Protein AF-0000000074131349 (afdb_homodimer)

Foldseek 3Di:
DPPPPLDAFDFLVRDDFFDKDKDKDFAAPVNQVVVCVVVVPPPCLAPPQVVVCPDPNNGRFRDPVVVVVVVVVCCCPVPSHPQKDWDDKDKDFAATHHHRWMKMKMKGFHDRDVVVQKTKIWIWIATPVRDTGMIMIIIMRGHDDD/DPPPPLDAFDFLVRDDFFDKDKDKDFAAPVNQVVVCVVVVPPPCLAPPQVVVCVDPNNGRFRDPVVVVVVVVVCCCPVPSHPQKDWDDKDKDFAATHHHRWMKMKMKGFHDRDVVVQKTKIWIWIATPVRDTGMIMIIIMRGHDDD

Structure (mmCIF, N/CA/C/O backbone):
data_AF-0000000074131349-model_v1
#
loop_
_entity.id
_entity.type
_entity.pdbx_description
1 polymer 'Dehydrogenase with MaoC-like domain'
#
loop_
_atom_site.group_PDB
_atom_site.id
_atom_site.type_symbol
_atom_site.label_atom_id
_atom_site.label_alt_id
_atom_site.label_comp_id
_atom_site.label_asym_id
_atom_site.label_entity_id
_atom_site.label_seq_id
_atom_site.pdbx_PDB_ins_code
_atom_site.Cartn_x
_atom_site.Cartn_y
_atom_site.Cartn_z
_atom_site.occupancy
_atom_site.B_iso_or_equiv
_atom_site.auth_seq_id
_atom_site.auth_comp_id
_atom_site.auth_asym_id
_atom_site.auth_atom_id
_atom_site.pdbx_PDB_model_num
ATOM 1 N N . MET A 1 1 ? 10.445 -21.828 -33.438 1 28.77 1 MET A N 1
ATOM 2 C CA . MET A 1 1 ? 9.336 -21.172 -32.75 1 28.77 1 MET A CA 1
ATOM 3 C C . MET A 1 1 ? 9.727 -20.781 -31.344 1 28.77 1 MET A C 1
ATOM 5 O O . MET A 1 1 ? 9.828 -21.625 -30.453 1 28.77 1 MET A O 1
ATOM 9 N N . SER A 1 2 ? 10.656 -20 -31 1 31.75 2 SER A N 1
ATOM 10 C CA . SER A 1 2 ? 11.383 -19.609 -29.797 1 31.75 2 SER A CA 1
ATOM 11 C C . SER A 1 2 ? 10.43 -19.219 -28.672 1 31.75 2 SER A C 1
ATOM 13 O O . SER A 1 2 ? 9.602 -18.312 -28.859 1 31.75 2 SER A O 1
ATOM 15 N N . GLU A 1 3 ? 9.766 -20.156 -27.953 1 33.66 3 GLU A N 1
ATOM 16 C CA . GLU A 1 3 ? 8.703 -20 -26.969 1 33.66 3 GLU A CA 1
ATOM 17 C C . GLU A 1 3 ? 8.906 -18.734 -26.141 1 33.66 3 GLU A C 1
ATOM 19 O O . GLU A 1 3 ? 9.953 -18.562 -25.5 1 33.66 3 GLU A O 1
ATOM 24 N N . ASP A 1 4 ? 8.828 -17.594 -26.578 1 39.94 4 ASP A N 1
ATOM 25 C CA . ASP A 1 4 ? 8.719 -16.328 -25.859 1 39.94 4 ASP A CA 1
ATOM 26 C C . ASP A 1 4 ? 8.25 -16.562 -24.422 1 39.94 4 ASP A C 1
ATOM 28 O O . ASP A 1 4 ? 7.055 -16.703 -24.156 1 39.94 4 ASP A O 1
ATOM 32 N N . VAL A 1 5 ? 8.852 -17.547 -23.641 1 42.44 5 VAL A N 1
ATOM 33 C CA . VAL A 1 5 ? 8.633 -18.172 -22.344 1 42.44 5 VAL A CA 1
ATOM 34 C C . VAL A 1 5 ? 8.375 -17.094 -21.281 1 42.44 5 VAL A C 1
ATOM 36 O O . VAL A 1 5 ? 9.266 -16.297 -20.969 1 42.44 5 VAL A O 1
ATOM 39 N N . HIS A 1 6 ? 7.262 -16.281 -21.266 1 53.19 6 HIS A N 1
ATOM 40 C CA . HIS A 1 6 ? 6.789 -15.484 -20.141 1 53.19 6 HIS A CA 1
ATOM 41 C C . HIS A 1 6 ? 7.328 -16.031 -18.812 1 53.19 6 HIS A C 1
ATOM 43 O O . HIS A 1 6 ? 7.117 -17.203 -18.484 1 53.19 6 HIS A O 1
ATOM 49 N N . ARG A 1 7 ? 8.508 -15.453 -18.312 1 68.06 7 ARG A N 1
ATOM 50 C CA . ARG A 1 7 ? 9.227 -15.945 -17.141 1 68.06 7 ARG A CA 1
ATOM 51 C C . ARG A 1 7 ? 8.258 -16.219 -15.992 1 68.06 7 ARG A C 1
ATOM 53 O O . ARG A 1 7 ? 7.492 -15.344 -15.594 1 68.06 7 ARG A O 1
ATOM 60 N N . ARG A 1 8 ? 7.961 -17.391 -15.844 1 85.31 8 ARG A N 1
ATOM 61 C CA . ARG A 1 8 ? 7.164 -17.812 -14.695 1 85.31 8 ARG A CA 1
ATOM 62 C C . ARG A 1 8 ? 7.855 -17.469 -13.383 1 85.31 8 ARG A C 1
ATOM 64 O O . ARG A 1 8 ? 9.086 -17.469 -13.305 1 85.31 8 ARG A O 1
ATOM 71 N N . GLY A 1 9 ? 7.117 -16.938 -12.422 1 95.31 9 GLY A N 1
ATOM 72 C CA . GLY A 1 9 ? 7.68 -16.719 -11.102 1 95.31 9 GLY A CA 1
ATOM 73 C C . GLY A 1 9 ? 8.227 -18 -10.469 1 95.31 9 GLY A C 1
ATOM 74 O O . GLY A 1 9 ? 7.949 -19.094 -10.953 1 95.31 9 GLY A O 1
ATOM 75 N N . LYS A 1 10 ? 9.047 -17.828 -9.578 1 97.44 10 LYS A N 1
ATOM 76 C CA . LYS A 1 10 ? 9.609 -18.969 -8.859 1 97.44 10 LYS A CA 1
ATOM 77 C C . LYS A 1 10 ? 8.586 -19.578 -7.918 1 97.44 10 LYS A C 1
ATOM 79 O O . LYS A 1 10 ? 7.879 -18.875 -7.199 1 97.44 10 LYS A O 1
ATOM 84 N N . THR A 1 11 ? 8.5 -20.906 -7.922 1 97.5 11 THR A N 1
ATOM 85 C CA . THR A 1 11 ? 7.645 -21.625 -6.984 1 97.5 11 THR A CA 1
ATOM 86 C C . THR A 1 11 ? 8.289 -21.688 -5.602 1 97.5 11 THR A C 1
ATOM 88 O O . THR A 1 11 ? 9.453 -21.328 -5.434 1 97.5 11 THR A O 1
ATOM 91 N N . ILE A 1 12 ? 7.531 -22.188 -4.711 1 97.62 12 ILE A N 1
ATOM 92 C CA . ILE A 1 12 ? 8.008 -22.219 -3.332 1 97.62 12 ILE A CA 1
ATOM 93 C C . ILE A 1 12 ? 9.219 -23.156 -3.234 1 97.62 12 ILE A C 1
ATOM 95 O O . ILE A 1 12 ? 10.125 -22.922 -2.436 1 97.62 12 ILE A O 1
ATOM 99 N N . ASP A 1 13 ? 9.289 -24.172 -4.059 1 96.94 13 ASP A N 1
ATOM 100 C CA . ASP A 1 13 ? 10.375 -25.141 -4.023 1 96.94 13 ASP A CA 1
ATOM 101 C C . ASP A 1 13 ? 11.648 -24.562 -4.637 1 96.94 13 ASP A C 1
ATOM 103 O O . ASP A 1 13 ? 12.742 -25.094 -4.434 1 96.94 13 ASP A O 1
ATOM 107 N N . GLU A 1 14 ? 11.469 -23.484 -5.395 1 97.56 14 GLU A N 1
ATOM 108 C CA . GLU A 1 14 ? 12.594 -22.875 -6.098 1 97.56 14 GLU A CA 1
ATOM 109 C C . GLU A 1 14 ? 13.18 -21.703 -5.305 1 97.56 14 GLU A C 1
ATOM 111 O O . GLU A 1 14 ? 14.211 -21.156 -5.684 1 97.56 14 GLU A O 1
ATOM 116 N N . ILE A 1 15 ? 12.547 -21.297 -4.254 1 98.31 15 ILE A N 1
ATOM 117 C CA . ILE A 1 15 ? 12.938 -20.125 -3.473 1 98.31 15 ILE A CA 1
ATOM 118 C C . ILE A 1 15 ? 13.633 -20.578 -2.189 1 98.31 15 ILE A C 1
ATOM 120 O O . ILE A 1 15 ? 13.203 -21.547 -1.543 1 98.31 15 ILE A O 1
ATOM 124 N N . LYS A 1 16 ? 14.672 -19.938 -1.786 1 98.5 16 LYS A N 1
ATOM 125 C CA . LYS A 1 16 ? 15.383 -20.25 -0.547 1 98.5 16 LYS A CA 1
ATOM 126 C C . LYS A 1 16 ? 15.578 -19 0.298 1 98.5 16 LYS A C 1
ATOM 128 O O . LYS A 1 16 ? 15.648 -17.891 -0.236 1 98.5 16 LYS A O 1
ATOM 133 N N . GLU A 1 17 ? 15.625 -19.219 1.61 1 98.75 17 GLU A N 1
ATOM 134 C CA . GLU A 1 17 ? 15.984 -18.125 2.5 1 98.75 17 GLU A CA 1
ATOM 135 C C . GLU A 1 17 ? 17.328 -17.516 2.111 1 98.75 17 GLU A C 1
ATOM 137 O O . GLU A 1 17 ? 18.266 -18.234 1.785 1 98.75 17 GLU A O 1
ATOM 142 N N . GLY A 1 18 ? 17.359 -16.25 2.023 1 98.75 18 GLY A N 1
ATOM 143 C CA . GLY A 1 18 ? 18.562 -15.562 1.589 1 98.75 18 GLY A CA 1
ATOM 144 C C . GLY A 1 18 ? 18.484 -15.039 0.168 1 98.75 18 GLY A C 1
ATOM 145 O O . GLY A 1 18 ? 19.25 -14.164 -0.226 1 98.75 18 GLY A O 1
ATOM 146 N N . ASP A 1 19 ? 17.609 -15.664 -0.71 1 98.75 19 ASP A N 1
ATOM 147 C CA . ASP A 1 19 ? 17.375 -15.062 -2.02 1 98.75 19 ASP A CA 1
ATOM 148 C C . ASP A 1 19 ? 17.062 -13.578 -1.893 1 98.75 19 ASP A C 1
ATOM 150 O O . ASP A 1 19 ? 16.375 -13.156 -0.962 1 98.75 19 ASP A O 1
ATOM 154 N N . SER A 1 20 ? 17.641 -12.781 -2.863 1 98.69 20 SER A N 1
ATOM 155 C CA . SER A 1 20 ? 17.531 -11.336 -2.686 1 98.69 20 SER A CA 1
ATOM 156 C C . SER A 1 20 ? 17.344 -10.633 -4.023 1 98.69 20 SER A C 1
ATOM 158 O O . SER A 1 20 ? 17.562 -11.227 -5.082 1 98.69 20 SER A O 1
ATOM 160 N N . LEU A 1 21 ? 16.859 -9.469 -3.967 1 98.5 21 LEU A N 1
ATOM 161 C CA . LEU A 1 21 ? 16.609 -8.555 -5.078 1 98.5 21 LEU A CA 1
ATOM 162 C C . LEU A 1 21 ? 16.859 -7.109 -4.656 1 98.5 21 LEU A C 1
ATOM 164 O O . LEU A 1 21 ? 16.484 -6.711 -3.549 1 98.5 21 LEU A O 1
ATOM 168 N N . THR A 1 22 ? 17.578 -6.336 -5.504 1 98.62 22 THR A N 1
ATOM 169 C CA . THR A 1 22 ? 17.719 -4.902 -5.281 1 98.62 22 THR A CA 1
ATOM 170 C C . THR A 1 22 ? 17.109 -4.109 -6.438 1 98.62 22 THR A C 1
ATOM 172 O O . THR A 1 22 ? 17.359 -4.418 -7.602 1 98.62 22 THR A O 1
ATOM 175 N N . VAL A 1 23 ? 16.312 -3.174 -6.117 1 97.62 23 VAL A N 1
ATOM 176 C CA . VAL A 1 23 ? 15.641 -2.324 -7.098 1 97.62 23 VAL A CA 1
ATOM 177 C C . VAL A 1 23 ? 15.867 -0.854 -6.75 1 97.62 23 VAL A C 1
ATOM 179 O O . VAL A 1 23 ? 15.648 -0.438 -5.609 1 97.62 23 VAL A O 1
ATOM 182 N N . THR A 1 24 ? 16.344 -0.078 -7.707 1 97.19 24 THR A N 1
ATOM 183 C CA . THR A 1 24 ? 16.5 1.361 -7.527 1 97.19 24 THR A CA 1
ATOM 184 C C . THR A 1 24 ? 15.508 2.123 -8.414 1 97.19 24 THR A C 1
ATOM 186 O O . THR A 1 24 ? 15.422 1.867 -9.617 1 97.19 24 THR A O 1
ATOM 189 N N . GLU A 1 25 ? 14.742 2.957 -7.828 1 93.75 25 GLU A N 1
ATOM 190 C CA . GLU A 1 25 ? 13.727 3.723 -8.539 1 93.75 25 GLU A CA 1
ATOM 191 C C . GLU A 1 25 ? 13.836 5.211 -8.234 1 93.75 25 GLU A C 1
ATOM 193 O O . GLU A 1 25 ? 14.195 5.594 -7.117 1 93.75 25 GLU A O 1
ATOM 198 N N . SER A 1 26 ? 13.625 5.98 -9.227 1 90.88 26 SER A N 1
ATOM 199 C CA . SER A 1 26 ? 13.367 7.402 -9.031 1 90.88 26 SER A CA 1
ATOM 200 C C . SER A 1 26 ? 11.891 7.723 -9.195 1 90.88 26 SER A C 1
ATOM 202 O O . SER A 1 26 ? 11.273 7.359 -10.203 1 90.88 26 SER A O 1
ATOM 204 N N . ILE A 1 27 ? 11.281 8.328 -8.266 1 85 27 ILE A N 1
ATOM 205 C CA . ILE A 1 27 ? 9.852 8.625 -8.305 1 85 27 ILE A CA 1
ATOM 206 C C . ILE A 1 27 ? 9.625 10 -8.93 1 85 27 ILE A C 1
ATOM 208 O O . ILE A 1 27 ? 9.68 11.023 -8.242 1 85 27 ILE A O 1
ATOM 212 N N . SER A 1 28 ? 9.312 9.984 -10.18 1 85.69 28 SER A N 1
ATOM 213 C CA . SER A 1 28 ? 9.18 11.227 -10.93 1 85.69 28 SER A CA 1
ATOM 214 C C . SER A 1 28 ? 7.832 11.891 -10.648 1 85.69 28 SER A C 1
ATOM 216 O O . SER A 1 28 ? 6.863 11.219 -10.297 1 85.69 28 SER A O 1
ATOM 218 N N . ASP A 1 29 ? 7.754 13.211 -10.93 1 86.25 29 ASP A N 1
ATOM 219 C CA . ASP A 1 29 ? 6.52 13.977 -10.797 1 86.25 29 ASP A CA 1
ATOM 220 C C . ASP A 1 29 ? 5.414 13.391 -11.68 1 86.25 29 ASP A C 1
ATOM 222 O O . ASP A 1 29 ? 4.254 13.352 -11.273 1 86.25 29 ASP A O 1
ATOM 226 N N . ARG A 1 30 ? 5.879 12.938 -12.781 1 83.31 30 ARG A N 1
ATOM 227 C CA . ARG A 1 30 ? 4.902 12.383 -13.711 1 83.31 30 ARG A CA 1
ATOM 228 C C . ARG A 1 30 ? 4.223 11.156 -13.117 1 83.31 30 ARG A C 1
ATOM 230 O O . ARG A 1 30 ? 2.992 11.047 -13.141 1 83.31 30 ARG A O 1
ATOM 237 N N . ASP A 1 31 ? 4.977 10.266 -12.586 1 82.69 31 ASP A N 1
ATOM 238 C CA . ASP A 1 31 ? 4.426 9.047 -12 1 82.69 31 ASP A CA 1
ATOM 239 C C . ASP A 1 31 ? 3.57 9.367 -10.781 1 82.69 31 ASP A C 1
ATOM 241 O O . ASP A 1 31 ? 2.51 8.773 -10.586 1 82.69 31 ASP A O 1
ATOM 245 N N . LEU A 1 32 ? 4.035 10.344 -10.109 1 88.38 32 LEU A N 1
ATOM 246 C CA . LEU A 1 32 ? 3.326 10.75 -8.898 1 88.38 32 LEU A CA 1
ATOM 247 C C . LEU A 1 32 ? 1.938 11.281 -9.242 1 88.38 32 LEU A C 1
ATOM 249 O O . LEU A 1 32 ? 0.946 10.875 -8.633 1 88.38 32 LEU A O 1
ATOM 253 N N . LEU A 1 33 ? 1.884 12.195 -10.203 1 89.12 33 LEU A N 1
ATOM 254 C CA . LEU A 1 33 ? 0.619 12.82 -10.578 1 89.12 33 LEU A CA 1
ATOM 255 C C . LEU A 1 33 ? -0.349 11.781 -11.141 1 89.12 33 LEU A C 1
ATOM 257 O O . LEU A 1 33 ? -1.555 11.852 -10.891 1 89.12 33 LEU A O 1
ATOM 261 N N . LEU A 1 34 ? 0.182 10.805 -11.852 1 86.81 34 LEU A N 1
ATOM 262 C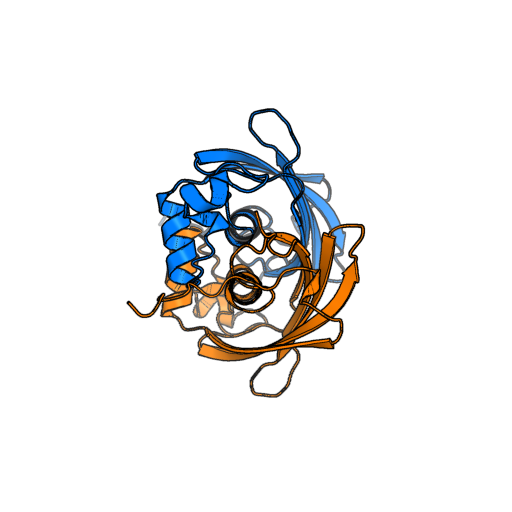 CA . LEU A 1 34 ? -0.651 9.734 -12.383 1 86.81 34 LEU A CA 1
ATOM 263 C C . LEU A 1 34 ? -1.25 8.906 -11.25 1 86.81 34 LEU A C 1
ATOM 265 O O . LEU A 1 34 ? -2.445 8.602 -11.258 1 86.81 34 LEU A O 1
ATOM 269 N N . TYR A 1 35 ? -0.434 8.594 -10.234 1 87.06 35 TYR A N 1
ATOM 270 C CA . TYR A 1 35 ? -0.92 7.816 -9.094 1 87.06 35 TYR A CA 1
ATOM 271 C C . TYR A 1 35 ? -1.983 8.594 -8.32 1 87.06 35 TYR A C 1
ATOM 273 O O . TYR A 1 35 ? -3.012 8.031 -7.938 1 87.06 35 TYR A O 1
ATOM 281 N N . LEU A 1 36 ? -1.739 9.852 -8.188 1 90.06 36 LEU A N 1
ATOM 282 C CA . LEU A 1 36 ? -2.68 10.695 -7.453 1 90.06 36 LEU A CA 1
ATOM 283 C C . LEU A 1 36 ? -3.98 10.859 -8.234 1 90.06 36 LEU A C 1
ATOM 285 O O . LEU A 1 36 ? -5.059 10.914 -7.641 1 90.06 36 LEU A O 1
ATOM 289 N N . GLY A 1 37 ? -3.844 10.938 -9.508 1 86.56 37 GLY A N 1
ATOM 290 C CA . GLY A 1 37 ? -5.023 11.008 -10.352 1 86.56 37 GLY A CA 1
ATOM 291 C C . GLY A 1 37 ? -5.898 9.773 -10.258 1 86.56 37 GLY A C 1
ATOM 292 O O . GLY A 1 37 ? -7.117 9.875 -10.117 1 86.56 37 GLY A O 1
ATOM 293 N N . ILE A 1 38 ? -5.297 8.625 -10.227 1 84.5 38 ILE A N 1
ATOM 294 C CA . ILE A 1 38 ? -6.023 7.363 -10.219 1 84.5 38 ILE A CA 1
ATOM 295 C C . ILE A 1 38 ? -6.672 7.148 -8.859 1 84.5 38 ILE A C 1
ATOM 297 O O . ILE A 1 38 ? -7.77 6.594 -8.766 1 84.5 38 ILE A O 1
ATOM 301 N N . THR A 1 39 ? -6.008 7.562 -7.773 1 84.69 39 THR A N 1
ATOM 302 C CA . THR A 1 39 ? -6.527 7.355 -6.43 1 84.69 39 THR A CA 1
ATOM 303 C C . THR A 1 39 ? -7.414 8.523 -6.004 1 84.69 39 THR A C 1
ATOM 305 O O . THR A 1 39 ? -8.008 8.492 -4.926 1 84.69 39 THR A O 1
ATOM 308 N N . ASN A 1 40 ? -7.457 9.602 -6.875 1 86.38 40 ASN A N 1
ATOM 309 C CA . ASN A 1 40 ? -8.195 10.82 -6.551 1 86.38 40 ASN A CA 1
ATOM 310 C C . ASN A 1 40 ? -7.738 11.414 -5.223 1 86.38 40 ASN A C 1
ATOM 312 O O . ASN A 1 40 ? -8.562 11.758 -4.375 1 86.38 40 ASN A O 1
ATOM 316 N N . ASP A 1 41 ? -6.504 11.312 -4.977 1 92.38 41 ASP A N 1
ATOM 317 C CA . ASP A 1 41 ? -5.879 11.836 -3.764 1 92.38 41 ASP A CA 1
ATOM 318 C C . ASP A 1 41 ? -5.234 13.195 -4.02 1 92.38 41 ASP A C 1
ATOM 320 O O . ASP A 1 41 ? -4.195 13.281 -4.68 1 92.38 41 ASP A O 1
ATOM 324 N N . ASN A 1 42 ? -5.812 14.273 -3.465 1 92.38 42 ASN A N 1
ATOM 325 C CA . ASN A 1 42 ? -5.289 15.625 -3.658 1 92.38 42 ASN A CA 1
ATOM 326 C C . ASN A 1 42 ? -4.723 16.188 -2.363 1 92.38 42 ASN A C 1
ATOM 328 O O . ASN A 1 42 ? -4.824 17.391 -2.115 1 92.38 42 ASN A O 1
ATOM 332 N N . ASN A 1 43 ? -4.211 15.336 -1.558 1 96.44 43 ASN A N 1
ATOM 333 C CA . ASN A 1 43 ? -3.555 15.781 -0.333 1 96.44 43 ASN A CA 1
ATOM 334 C C 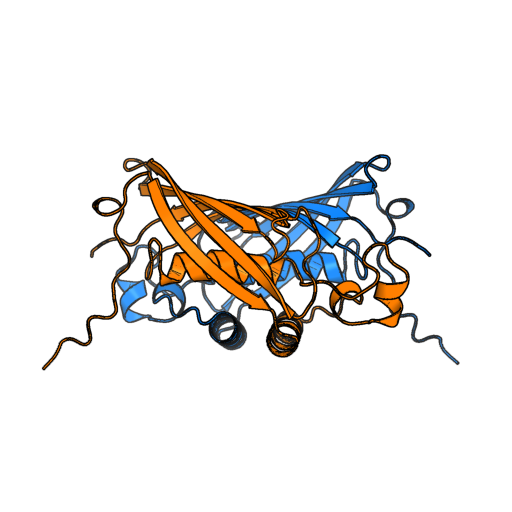. ASN A 1 43 ? -2.475 16.828 -0.623 1 96.44 43 ASN A C 1
ATOM 336 O O . ASN A 1 43 ? -1.539 16.562 -1.381 1 96.44 43 ASN A O 1
ATOM 340 N N . PRO A 1 44 ? -2.613 18.016 -0.051 1 96.06 44 PRO A N 1
ATOM 341 C CA . PRO A 1 44 ? -1.651 19.078 -0.355 1 96.06 44 PRO A CA 1
ATOM 342 C C . PRO A 1 44 ? -0.22 18.703 0.023 1 96.06 44 PRO A C 1
ATOM 344 O O . PRO A 1 44 ? 0.733 19.25 -0.542 1 96.06 44 PRO A O 1
ATOM 347 N N . LEU A 1 45 ? -0.021 17.781 0.887 1 95.75 45 LEU A N 1
ATOM 348 C CA . LEU A 1 45 ? 1.302 17.312 1.28 1 95.75 45 LEU A CA 1
ATOM 349 C C . LEU A 1 45 ? 2.053 16.734 0.084 1 95.75 45 LEU A C 1
ATOM 351 O O . LEU A 1 45 ? 3.283 16.688 0.082 1 95.75 45 LEU A O 1
ATOM 355 N N . TYR A 1 46 ? 1.286 16.281 -0.917 1 96.75 46 TYR A N 1
ATOM 356 C CA . TYR A 1 46 ? 1.91 15.547 -2.012 1 96.75 46 TYR A CA 1
ATOM 357 C C . TYR A 1 46 ? 2.121 16.453 -3.223 1 96.75 46 TYR A C 1
ATOM 359 O O . TYR A 1 46 ? 2.908 16.125 -4.113 1 96.75 46 TYR A O 1
ATOM 367 N N . ILE A 1 47 ? 1.437 17.641 -3.275 1 94 47 ILE A N 1
ATOM 368 C CA . ILE A 1 47 ? 1.443 18.312 -4.574 1 94 47 ILE A CA 1
ATOM 369 C C . ILE A 1 47 ? 1.595 19.812 -4.379 1 94 47 ILE A C 1
ATOM 371 O O . ILE A 1 47 ? 1.966 20.531 -5.312 1 94 47 ILE A O 1
ATOM 375 N N . GLN A 1 48 ? 1.193 20.391 -3.24 1 94 48 GLN A N 1
ATOM 376 C CA . GLN A 1 48 ? 1.186 21.828 -3.059 1 94 48 GLN A CA 1
ATOM 377 C C . GLN A 1 48 ? 2.455 22.312 -2.357 1 94 48 GLN A C 1
ATOM 379 O O . GLN A 1 48 ? 2.598 22.141 -1.144 1 94 48 GLN A O 1
ATOM 384 N N . HIS A 1 49 ? 3.26 23.031 -3.086 1 94.81 49 HIS A N 1
ATOM 385 C CA . HIS A 1 49 ? 4.539 23.5 -2.564 1 94.81 49 HIS A CA 1
ATOM 386 C C . HIS A 1 49 ? 4.336 24.5 -1.433 1 94.81 49 HIS A C 1
ATOM 388 O O . HIS A 1 49 ? 5.02 24.438 -0.408 1 94.81 49 HIS A O 1
ATOM 394 N N . ASP A 1 50 ? 3.406 25.344 -1.643 1 94.62 50 ASP A N 1
ATOM 395 C CA . ASP A 1 50 ? 3.176 26.375 -0.635 1 94.62 50 ASP A CA 1
ATOM 396 C C . ASP A 1 50 ? 2.719 25.766 0.686 1 94.62 50 ASP A C 1
ATOM 398 O O . ASP A 1 50 ? 3.152 26.188 1.758 1 94.62 50 ASP A O 1
ATOM 402 N N . TYR A 1 51 ? 1.905 24.75 0.612 1 94.19 51 TYR A N 1
ATOM 403 C CA . TYR A 1 51 ? 1.468 24.062 1.822 1 94.19 51 TYR A CA 1
ATOM 404 C C . TYR A 1 51 ? 2.623 23.312 2.473 1 94.19 51 TYR A C 1
ATOM 406 O O . TYR A 1 51 ? 2.867 23.469 3.672 1 94.19 51 TYR A O 1
ATOM 414 N N . ALA A 1 52 ? 3.301 22.531 1.69 1 94.62 52 ALA A N 1
ATOM 415 C CA . ALA A 1 52 ? 4.371 21.672 2.199 1 94.62 52 ALA A CA 1
ATOM 416 C C . ALA A 1 52 ? 5.488 22.516 2.826 1 94.62 52 ALA A C 1
ATOM 418 O O . ALA A 1 52 ? 6.105 22.094 3.807 1 94.62 52 ALA A O 1
ATOM 419 N N . ARG A 1 53 ? 5.688 23.703 2.279 1 94.88 53 ARG A N 1
ATOM 420 C CA . ARG A 1 53 ? 6.738 24.578 2.77 1 94.88 53 ARG A CA 1
ATOM 421 C C . ARG A 1 53 ? 6.52 24.938 4.238 1 94.88 53 ARG A C 1
ATOM 423 O O . ARG A 1 53 ? 7.48 25.078 4.996 1 94.88 53 ARG A O 1
ATOM 430 N N . ASP A 1 54 ? 5.309 24.969 4.617 1 93.75 54 ASP A N 1
ATOM 431 C CA . ASP A 1 54 ? 4.961 25.375 5.973 1 93.75 54 ASP A CA 1
ATOM 432 C C . ASP A 1 54 ? 4.965 24.188 6.926 1 93.75 54 ASP A C 1
ATOM 434 O O . ASP A 1 54 ? 4.789 24.344 8.133 1 93.75 54 ASP A O 1
ATOM 438 N N . THR A 1 55 ? 5.137 22.984 6.41 1 93.94 55 THR A N 1
ATOM 439 C CA . THR A 1 55 ? 5.203 21.781 7.23 1 93.94 55 THR A CA 1
ATOM 440 C C . THR A 1 55 ? 6.652 21.422 7.539 1 93.94 55 THR A C 1
ATOM 442 O O . THR A 1 55 ? 7.578 22.078 7.066 1 93.94 55 THR A O 1
ATOM 445 N N . GLU A 1 56 ? 6.801 20.391 8.352 1 94 56 GLU A N 1
ATOM 446 C CA . GLU A 1 56 ? 8.133 19.906 8.711 1 94 56 GLU A CA 1
ATOM 447 C C . GLU A 1 56 ? 8.844 19.297 7.496 1 94 56 GLU A C 1
ATOM 449 O O . GLU A 1 56 ? 10.062 19.141 7.508 1 94 56 GLU A O 1
ATOM 454 N N . TYR A 1 57 ? 8.133 19.062 6.465 1 95.81 57 TYR A N 1
ATOM 455 C CA . TYR A 1 57 ? 8.695 18.422 5.281 1 95.81 57 TYR A CA 1
ATOM 456 C C . TYR A 1 57 ? 9.328 19.438 4.348 1 95.81 57 TYR A C 1
ATOM 458 O O . TYR A 1 57 ? 10.188 19.109 3.535 1 95.81 57 TYR A O 1
ATOM 466 N N . GLN A 1 58 ? 8.82 20.703 4.316 1 95.88 58 GLN A N 1
ATOM 467 C CA . GLN A 1 58 ? 9.367 21.875 3.621 1 95.88 58 GLN A CA 1
ATOM 468 C C . GLN A 1 58 ? 9.117 21.781 2.119 1 95.88 58 GLN A C 1
ATOM 470 O O . GLN A 1 58 ? 9.164 22.797 1.415 1 95.88 58 GLN A O 1
ATOM 475 N N . LYS A 1 59 ? 8.883 20.609 1.614 1 95.56 59 LYS A N 1
ATOM 476 C CA . LYS A 1 59 ? 8.492 20.391 0.223 1 95.56 59 LYS A CA 1
ATOM 477 C C . LYS A 1 59 ? 7.621 19.156 0.083 1 95.56 59 LYS A C 1
ATOM 479 O O . LYS A 1 59 ? 7.578 18.312 0.985 1 95.56 59 LYS A O 1
ATOM 484 N N . PRO A 1 60 ? 6.934 19 -1.053 1 95.94 60 PRO A N 1
ATOM 485 C CA . PRO A 1 60 ? 6.035 17.844 -1.231 1 95.94 60 PRO A CA 1
ATOM 486 C C . PRO A 1 60 ? 6.762 16.516 -1.141 1 95.94 60 PRO A C 1
ATOM 488 O O . PRO A 1 60 ? 7.898 16.391 -1.603 1 95.94 60 PRO A O 1
ATOM 491 N N . ILE A 1 61 ? 6.055 15.516 -0.589 1 96.81 61 ILE A N 1
ATOM 492 C CA . ILE A 1 61 ? 6.648 14.195 -0.366 1 96.81 61 ILE A CA 1
ATOM 493 C C . ILE A 1 61 ? 5.898 13.148 -1.186 1 96.81 61 ILE A C 1
ATOM 495 O O . ILE A 1 61 ? 4.797 13.406 -1.681 1 96.81 61 ILE A O 1
ATOM 499 N N . VAL A 1 62 ? 6.5 11.984 -1.416 1 96.44 62 VAL A N 1
ATOM 500 C CA . VAL A 1 62 ? 5.934 10.859 -2.156 1 96.44 62 VAL A CA 1
ATOM 501 C C . VAL A 1 62 ? 4.879 10.156 -1.307 1 96.44 62 VAL A C 1
ATOM 503 O O . VAL A 1 62 ? 5.113 9.859 -0.133 1 96.44 62 VAL A O 1
ATOM 506 N N . PRO A 1 63 ? 3.727 9.922 -1.881 1 96.19 63 PRO A N 1
ATOM 507 C CA . PRO A 1 63 ? 2.686 9.219 -1.127 1 96.19 63 PRO A CA 1
ATOM 508 C C . PRO A 1 63 ? 3.07 7.777 -0.787 1 96.19 63 PRO A C 1
ATOM 510 O O . PRO A 1 63 ? 3.73 7.109 -1.584 1 96.19 63 PRO A O 1
ATOM 513 N N . PRO A 1 64 ? 2.559 7.281 0.376 1 95.31 64 PRO A N 1
ATOM 514 C CA . PRO A 1 64 ? 2.875 5.914 0.791 1 95.31 64 PRO A CA 1
ATOM 515 C C . PRO A 1 64 ? 2.471 4.875 -0.251 1 95.31 64 PRO A C 1
ATOM 517 O O . PRO A 1 64 ? 3.145 3.852 -0.402 1 95.31 64 PRO A O 1
ATOM 520 N N . VAL A 1 65 ? 1.431 5.086 -0.951 1 93.06 65 VAL A N 1
ATOM 521 C CA . VAL A 1 65 ? 0.909 4.098 -1.886 1 93.06 65 VAL A CA 1
ATOM 522 C C . VAL A 1 65 ? 1.915 3.867 -3.012 1 93.06 65 VAL A C 1
ATOM 524 O O . VAL A 1 65 ? 2.041 2.752 -3.521 1 93.06 65 VAL A O 1
ATOM 527 N N . LEU A 1 66 ? 2.615 4.867 -3.439 1 93.56 66 LEU A N 1
ATOM 528 C CA . LEU A 1 66 ? 3.602 4.719 -4.504 1 93.56 66 LEU A CA 1
ATOM 529 C C . LEU A 1 66 ? 4.77 3.854 -4.043 1 93.56 66 LEU A C 1
ATOM 531 O O . LEU A 1 66 ? 5.23 2.982 -4.785 1 93.56 66 LEU A O 1
ATOM 535 N N . LEU A 1 67 ? 5.242 4.105 -2.889 1 95.19 67 LEU A N 1
ATOM 536 C CA . LEU A 1 67 ? 6.32 3.295 -2.334 1 95.19 67 LEU A CA 1
ATOM 537 C C . LEU A 1 67 ? 5.887 1.843 -2.18 1 95.19 67 LEU A C 1
ATOM 539 O O . LEU A 1 67 ? 6.633 0.926 -2.527 1 95.19 67 LEU A O 1
ATOM 543 N N . THR A 1 68 ? 4.684 1.689 -1.676 1 95.56 68 THR A N 1
ATOM 544 C CA . THR A 1 68 ? 4.105 0.355 -1.556 1 95.56 68 THR A CA 1
ATOM 545 C C . THR A 1 68 ? 3.979 -0.305 -2.926 1 95.56 68 THR A C 1
ATOM 547 O O . THR A 1 68 ? 4.203 -1.509 -3.062 1 95.56 68 THR A O 1
ATOM 550 N N . GLY A 1 69 ? 3.568 0.483 -3.91 1 93.62 69 GLY A N 1
ATOM 551 C CA . GLY A 1 69 ? 3.467 -0.018 -5.27 1 93.62 69 GLY A CA 1
ATOM 552 C C . GLY A 1 69 ? 4.781 -0.543 -5.812 1 93.62 69 GLY A C 1
ATOM 553 O O . GLY A 1 69 ? 4.812 -1.58 -6.48 1 93.62 69 GLY A O 1
ATOM 554 N N . ILE A 1 70 ? 5.832 0.157 -5.574 1 94.81 70 ILE A N 1
ATOM 555 C CA . ILE A 1 70 ? 7.152 -0.273 -6.012 1 94.81 70 ILE A CA 1
ATOM 556 C C . ILE A 1 70 ? 7.5 -1.614 -5.371 1 94.81 70 ILE A C 1
ATOM 558 O O . ILE A 1 70 ? 7.969 -2.531 -6.047 1 94.81 70 ILE A O 1
ATOM 562 N N . ILE A 1 71 ? 7.207 -1.742 -4.098 1 97.62 71 ILE A N 1
ATOM 563 C CA . ILE A 1 71 ? 7.52 -2.963 -3.361 1 97.62 71 ILE A CA 1
ATOM 564 C C . ILE A 1 71 ? 6.703 -4.125 -3.926 1 97.62 71 ILE A C 1
ATOM 566 O O . ILE A 1 71 ? 7.266 -5.152 -4.316 1 97.62 71 ILE A O 1
ATOM 570 N N . THR A 1 72 ? 5.398 -3.973 -4.016 1 97.31 72 THR A N 1
ATOM 571 C CA . THR A 1 72 ? 4.543 -5.086 -4.414 1 97.31 72 THR A CA 1
ATOM 572 C C . THR A 1 72 ? 4.766 -5.438 -5.883 1 97.31 72 THR A C 1
ATOM 574 O O . THR A 1 72 ? 4.727 -6.609 -6.258 1 97.31 72 THR A O 1
ATOM 577 N N . SER A 1 73 ? 5.027 -4.422 -6.699 1 95.5 73 SER A N 1
ATOM 578 C CA . SER A 1 73 ? 5.285 -4.719 -8.102 1 95.5 73 SER A CA 1
ATOM 579 C C . SER A 1 73 ? 6.598 -5.473 -8.281 1 95.5 73 SER A C 1
ATOM 581 O O . SER A 1 73 ? 6.719 -6.324 -9.164 1 95.5 73 SER A O 1
ATOM 583 N N . SER A 1 74 ? 7.617 -5.117 -7.484 1 97.31 74 SER A N 1
ATOM 584 C CA . SER A 1 74 ? 8.883 -5.836 -7.555 1 97.31 74 SER A CA 1
ATOM 585 C C . SER A 1 74 ? 8.711 -7.312 -7.211 1 97.31 74 SER A C 1
ATOM 587 O O . SER A 1 74 ? 9.289 -8.18 -7.859 1 97.31 74 SER A O 1
ATOM 589 N N . ILE A 1 75 ? 7.902 -7.562 -6.242 1 98 75 ILE A N 1
ATOM 590 C CA . ILE A 1 75 ? 7.602 -8.93 -5.832 1 98 75 ILE A CA 1
ATOM 591 C C . ILE A 1 75 ? 6.844 -9.648 -6.945 1 98 75 ILE A C 1
ATOM 593 O O . ILE A 1 75 ? 7.184 -10.773 -7.305 1 98 75 ILE A O 1
ATOM 597 N N . SER A 1 76 ? 5.891 -9 -7.449 1 96.62 76 SER A N 1
ATOM 598 C CA . SER A 1 76 ? 5.023 -9.516 -8.5 1 96.62 76 SER A CA 1
ATOM 599 C C . SER A 1 76 ? 5.809 -9.805 -9.773 1 96.62 76 SER A C 1
ATOM 601 O O . SER A 1 76 ? 5.484 -10.742 -10.516 1 96.62 76 SER A O 1
ATOM 603 N N . LYS A 1 77 ? 6.852 -9.039 -10.023 1 95.94 77 LYS A N 1
ATOM 604 C CA . LYS A 1 77 ? 7.559 -9.109 -11.297 1 95.94 77 LYS A CA 1
ATOM 605 C C . LYS A 1 77 ? 8.805 -9.984 -11.188 1 95.94 77 LYS A C 1
ATOM 607 O O . LYS A 1 77 ? 9.203 -10.625 -12.156 1 95.94 77 LYS A O 1
ATOM 612 N N . VAL A 1 78 ? 9.422 -9.984 -10.055 1 97 78 VAL A N 1
ATOM 613 C CA . VAL A 1 78 ? 10.797 -10.484 -10.062 1 97 78 VAL A CA 1
ATOM 614 C C . VAL A 1 78 ? 10.969 -11.539 -8.977 1 97 78 VAL A C 1
ATOM 616 O O . VAL A 1 78 ? 11.367 -12.672 -9.258 1 97 78 VAL A O 1
ATOM 619 N N . LEU A 1 79 ? 10.648 -11.273 -7.73 1 97.69 79 LEU A N 1
ATOM 620 C CA . LEU A 1 79 ? 10.883 -12.18 -6.613 1 97.69 79 LEU A CA 1
ATOM 621 C C . LEU A 1 79 ? 9.664 -12.227 -5.691 1 97.69 79 LEU A C 1
ATOM 623 O O . LEU A 1 79 ? 9.445 -11.305 -4.898 1 97.69 79 LEU A O 1
ATOM 627 N N . PRO A 1 80 ? 8.852 -13.336 -5.793 1 98 80 PRO A N 1
ATOM 628 C CA . PRO A 1 80 ? 9.055 -14.562 -6.574 1 98 80 PRO A CA 1
ATOM 629 C C . PRO A 1 80 ? 8.805 -14.359 -8.062 1 98 80 PRO A C 1
ATOM 631 O O . PRO A 1 80 ? 9.312 -15.117 -8.891 1 98 80 PRO A O 1
ATOM 634 N N . GLY A 1 81 ? 7.945 -13.375 -8.391 1 97.38 81 GLY A N 1
ATOM 635 C CA . GLY A 1 81 ? 7.684 -13.133 -9.805 1 97.38 81 GLY A CA 1
ATOM 636 C C . GLY A 1 81 ? 6.242 -13.406 -10.195 1 97.38 81 GLY A C 1
ATOM 637 O O . GLY A 1 81 ? 5.375 -13.547 -9.328 1 97.38 81 GLY A O 1
ATOM 638 N N . PRO A 1 82 ? 5.957 -13.469 -11.516 1 96.44 82 PRO A N 1
ATOM 639 C CA . PRO A 1 82 ? 4.59 -13.594 -12.023 1 96.44 82 PRO A CA 1
ATOM 640 C C . PRO A 1 82 ? 3.84 -14.773 -11.406 1 96.44 82 PRO A C 1
ATOM 642 O O . PRO A 1 82 ? 4.395 -15.875 -11.289 1 96.44 82 PRO A O 1
ATOM 645 N N . GLY A 1 83 ? 2.635 -14.461 -10.984 1 96.69 83 GLY A N 1
ATOM 646 C CA . GLY A 1 83 ? 1.812 -15.461 -10.312 1 96.69 83 GLY A CA 1
ATOM 647 C C . GLY A 1 83 ? 1.834 -15.328 -8.805 1 96.69 83 GLY A C 1
ATOM 648 O O . GLY A 1 83 ? 1.077 -16.016 -8.102 1 96.69 83 GLY A O 1
ATOM 649 N N . SER A 1 84 ? 2.688 -14.445 -8.266 1 97.69 84 SER A N 1
ATOM 650 C CA . SER A 1 84 ? 2.781 -14.242 -6.828 1 97.69 84 SER A CA 1
ATOM 651 C C . SER A 1 84 ? 1.564 -13.492 -6.297 1 97.69 84 SER A C 1
ATOM 653 O O . SER A 1 84 ? 1.012 -12.625 -6.984 1 97.69 84 SER A O 1
ATOM 655 N N . ASP A 1 85 ? 1.207 -13.805 -5.074 1 98.25 85 ASP A N 1
ATOM 656 C CA . ASP A 1 85 ? 0.084 -13.156 -4.402 1 98.25 85 ASP A CA 1
ATOM 657 C C . ASP A 1 85 ? 0.483 -12.672 -3.012 1 98.25 85 ASP A C 1
ATOM 659 O O . ASP A 1 85 ? 0.781 -13.477 -2.127 1 98.25 85 ASP A O 1
ATOM 663 N N . VAL A 1 86 ? 0.45 -11.375 -2.787 1 98.69 86 VAL A N 1
ATOM 664 C CA . VAL A 1 86 ? 0.773 -10.797 -1.489 1 98.69 86 VAL A CA 1
ATOM 665 C C . VAL A 1 86 ? -0.393 -11.008 -0.525 1 98.69 86 VAL A C 1
ATOM 667 O O . VAL A 1 86 ? -1.523 -10.602 -0.812 1 98.69 86 VAL A O 1
ATOM 670 N N . VAL A 1 87 ? -0.085 -11.594 0.64 1 98.44 87 VAL A N 1
ATOM 671 C CA . VAL A 1 87 ? -1.184 -11.891 1.553 1 98.44 87 VAL A CA 1
ATOM 672 C C . VAL A 1 87 ? -1.062 -11.031 2.807 1 98.44 87 VAL A C 1
ATOM 674 O O . VAL A 1 87 ? -2.033 -10.859 3.549 1 98.44 87 VAL A O 1
ATOM 677 N N . ASN A 1 88 ? 0.138 -10.586 3.104 1 98.81 88 ASN A N 1
ATOM 678 C CA . ASN A 1 88 ? 0.372 -9.633 4.188 1 98.81 88 ASN A CA 1
ATOM 679 C C . ASN A 1 88 ? 1.436 -8.609 3.811 1 98.81 88 ASN A C 1
ATOM 681 O O . ASN A 1 88 ? 2.438 -8.945 3.18 1 98.81 88 ASN A O 1
ATOM 685 N N . LEU A 1 89 ? 1.19 -7.391 4.176 1 98.88 89 LEU A N 1
ATOM 686 C CA . LEU A 1 89 ? 2.127 -6.301 3.934 1 98.88 89 LEU A CA 1
ATOM 687 C C . LEU A 1 89 ? 2.193 -5.363 5.137 1 98.88 89 LEU A C 1
ATOM 689 O O . LEU A 1 89 ? 1.2 -4.723 5.484 1 98.88 89 LEU A O 1
ATOM 693 N N . SER A 1 90 ? 3.322 -5.305 5.789 1 98.88 90 SER A N 1
ATOM 694 C CA . SER A 1 90 ? 3.576 -4.387 6.895 1 98.88 90 SER A CA 1
ATOM 695 C C . SER A 1 90 ? 4.699 -3.412 6.559 1 98.88 90 SER A C 1
ATOM 697 O O . SER A 1 90 ? 5.836 -3.826 6.32 1 98.88 90 SER A O 1
ATOM 699 N N . THR A 1 91 ? 4.395 -2.156 6.566 1 98.81 91 THR A N 1
ATOM 700 C CA . THR A 1 91 ? 5.352 -1.151 6.117 1 98.81 91 THR A CA 1
ATOM 701 C C . THR A 1 91 ? 5.527 -0.063 7.176 1 98.81 91 THR A C 1
ATOM 703 O O . THR A 1 91 ? 4.547 0.399 7.766 1 98.81 91 THR A O 1
ATOM 706 N N . ASN A 1 92 ? 6.742 0.291 7.398 1 98.88 92 ASN A N 1
ATOM 707 C CA . ASN A 1 92 ? 7.125 1.433 8.219 1 98.88 92 ASN A CA 1
ATOM 708 C C . ASN A 1 92 ? 7.762 2.539 7.379 1 98.88 92 ASN A C 1
ATOM 710 O O . ASN A 1 92 ? 8.828 2.346 6.801 1 98.88 92 ASN A O 1
ATOM 714 N N . PHE A 1 93 ? 7.062 3.656 7.316 1 98.69 93 PHE A N 1
ATOM 715 C CA . PHE A 1 93 ? 7.598 4.824 6.625 1 98.69 93 PHE A CA 1
ATOM 716 C C . PHE A 1 93 ? 8.414 5.691 7.574 1 98.69 93 PHE A C 1
ATOM 718 O O . PHE A 1 93 ? 7.855 6.504 8.312 1 98.69 93 PHE A O 1
ATOM 725 N N . ILE A 1 94 ? 9.688 5.617 7.473 1 98.5 94 ILE A N 1
ATOM 726 C CA . ILE A 1 94 ? 10.594 6.102 8.508 1 98.5 94 ILE A CA 1
ATOM 727 C C . ILE A 1 94 ? 10.922 7.574 8.25 1 98.5 94 ILE A C 1
ATOM 729 O O . ILE A 1 94 ? 10.766 8.414 9.141 1 98.5 94 ILE A O 1
ATOM 733 N N . LEU A 1 95 ? 11.445 7.918 7.117 1 98.12 95 LEU A N 1
ATOM 734 C CA . LEU A 1 95 ? 11.734 9.281 6.68 1 98.12 95 LEU A CA 1
ATOM 735 C C . LEU A 1 95 ? 10.977 9.617 5.402 1 98.12 95 LEU A C 1
ATOM 737 O O . LEU A 1 95 ? 10.688 8.727 4.594 1 98.12 95 LEU A O 1
ATOM 741 N N . PRO A 1 96 ? 10.625 10.852 5.262 1 97.69 96 PRO A N 1
ATOM 742 C CA . PRO A 1 96 ? 9.945 11.211 4.02 1 97.69 96 PRO A CA 1
ATOM 743 C C . PRO A 1 96 ? 10.812 10.984 2.783 1 97.69 96 PRO A C 1
ATOM 745 O O . PRO A 1 96 ? 12.031 11.18 2.834 1 97.69 96 PRO A O 1
ATOM 748 N N . VAL A 1 97 ? 10.188 10.516 1.748 1 97.31 97 VAL A N 1
ATOM 749 C CA . VAL A 1 97 ? 10.797 10.484 0.423 1 97.31 97 VAL A CA 1
ATOM 750 C C . VAL A 1 97 ? 10.297 11.672 -0.402 1 97.31 97 VAL A C 1
ATOM 752 O O . VAL A 1 97 ? 9.094 11.945 -0.439 1 97.31 97 VAL A O 1
ATOM 755 N N . TYR A 1 98 ? 11.203 12.375 -1.054 1 96.06 98 TYR A N 1
ATOM 756 C CA . TYR A 1 98 ? 10.836 13.578 -1.795 1 96.06 98 TYR A CA 1
ATOM 757 C C . TYR A 1 98 ? 10.758 13.297 -3.289 1 96.06 98 TYR A C 1
ATOM 759 O O . TYR A 1 98 ? 11.25 12.266 -3.762 1 96.06 98 TYR A O 1
ATOM 767 N N . HIS A 1 99 ? 10 14.148 -3.953 1 94.5 99 HIS A N 1
ATOM 768 C CA . HIS A 1 99 ? 9.891 14.016 -5.402 1 94.5 99 HIS A CA 1
ATOM 769 C C . HIS A 1 99 ? 11.273 13.938 -6.051 1 94.5 99 HIS A C 1
ATOM 771 O O . HIS A 1 99 ? 12.195 14.648 -5.645 1 94.5 99 HIS A O 1
ATOM 777 N N . ASP A 1 100 ? 11.43 13.055 -7.062 1 93.12 100 ASP A N 1
ATOM 778 C CA . ASP A 1 100 ? 12.617 12.875 -7.898 1 93.12 100 ASP A CA 1
ATOM 779 C C . ASP A 1 100 ? 13.781 12.312 -7.09 1 93.12 100 ASP A C 1
ATOM 781 O O . ASP A 1 100 ? 14.922 12.328 -7.547 1 93.12 100 ASP A O 1
ATOM 785 N N . GLU A 1 101 ? 13.469 11.93 -5.91 1 93.94 101 GLU A N 1
ATOM 786 C CA . GLU A 1 101 ? 14.508 11.289 -5.105 1 93.94 101 GLU A CA 1
ATOM 787 C C . GLU A 1 101 ? 14.688 9.828 -5.5 1 93.94 101 GLU A C 1
ATOM 789 O O . GLU A 1 101 ? 13.711 9.133 -5.793 1 93.94 101 GLU A O 1
ATOM 794 N N . MET A 1 102 ? 15.945 9.414 -5.512 1 96.19 102 MET A N 1
ATOM 795 C CA . MET A 1 102 ? 16.25 8.016 -5.785 1 96.19 102 MET A CA 1
ATOM 796 C C . MET A 1 102 ? 16.188 7.184 -4.508 1 96.19 102 MET A C 1
ATOM 798 O O . MET A 1 102 ? 16.75 7.578 -3.48 1 96.19 102 MET A O 1
ATOM 802 N N . VAL A 1 103 ? 15.516 6.082 -4.559 1 97.56 103 VAL A N 1
ATOM 803 C CA . VAL A 1 103 ? 15.453 5.148 -3.436 1 97.56 103 VAL A CA 1
ATOM 804 C C . VAL A 1 103 ? 15.867 3.754 -3.898 1 97.56 103 VAL A C 1
ATOM 806 O O . VAL A 1 103 ? 15.43 3.285 -4.949 1 97.56 103 VAL A O 1
ATOM 809 N N . THR A 1 104 ? 16.75 3.135 -3.174 1 98.62 104 THR A N 1
ATOM 810 C CA . THR A 1 104 ? 17.141 1.75 -3.414 1 98.62 104 THR A CA 1
ATOM 811 C C . THR A 1 104 ? 16.438 0.811 -2.436 1 98.62 104 THR A C 1
ATOM 813 O O . THR A 1 104 ? 16.578 0.959 -1.219 1 98.62 104 THR A O 1
ATOM 816 N N . PHE A 1 105 ? 15.695 -0.127 -2.963 1 98.75 105 PHE A N 1
ATOM 817 C CA . PHE A 1 105 ? 14.992 -1.131 -2.176 1 98.75 105 PHE A CA 1
ATOM 818 C C . PHE A 1 105 ? 15.742 -2.457 -2.191 1 98.75 105 PHE A C 1
ATOM 820 O O . PHE A 1 105 ? 16.047 -2.992 -3.258 1 98.75 105 PHE A O 1
ATOM 827 N N . SER A 1 106 ? 16 -2.973 -1.038 1 98.88 106 SER A N 1
ATOM 828 C CA . SER A 1 106 ? 16.625 -4.281 -0.894 1 98.88 106 SER A CA 1
ATOM 829 C C . SER A 1 106 ? 15.648 -5.305 -0.336 1 98.88 106 SER A C 1
ATOM 831 O O . SER A 1 106 ? 15.102 -5.117 0.751 1 98.88 106 SER A O 1
ATOM 833 N N . PHE A 1 107 ? 15.453 -6.316 -1.083 1 98.94 107 PHE A N 1
ATOM 834 C CA . PHE A 1 107 ? 14.562 -7.41 -0.707 1 98.94 107 PHE A CA 1
ATOM 835 C C . PHE A 1 107 ? 15.359 -8.641 -0.289 1 98.94 107 PHE A C 1
ATOM 837 O O . PHE A 1 107 ? 16.375 -8.961 -0.907 1 98.94 107 PHE A O 1
ATOM 844 N N . GLU A 1 108 ? 14.867 -9.305 0.761 1 98.94 108 GLU A N 1
ATOM 845 C CA . GLU A 1 108 ? 15.477 -10.57 1.153 1 98.94 108 GLU A CA 1
ATOM 846 C C . GLU A 1 108 ? 14.43 -11.547 1.668 1 98.94 108 GLU A C 1
ATOM 848 O O . GLU A 1 108 ? 13.594 -11.195 2.51 1 98.94 108 GLU A O 1
ATOM 853 N N . VAL A 1 109 ? 14.469 -12.773 1.131 1 98.94 109 VAL A N 1
ATOM 854 C CA . VAL A 1 109 ? 13.641 -13.836 1.685 1 98.94 109 VAL A CA 1
ATOM 855 C C . VAL A 1 109 ? 14.18 -14.266 3.047 1 98.94 109 VAL A C 1
ATOM 857 O O . VAL A 1 109 ? 15.297 -14.781 3.143 1 98.94 109 VAL A O 1
ATOM 860 N N . ILE A 1 110 ? 13.391 -14.133 4.059 1 98.94 110 ILE A N 1
ATOM 861 C CA . ILE A 1 110 ? 13.914 -14.406 5.391 1 98.94 110 ILE A CA 1
ATOM 862 C C . ILE A 1 110 ? 13.266 -15.664 5.957 1 98.94 110 ILE A C 1
ATOM 864 O O . ILE A 1 110 ? 1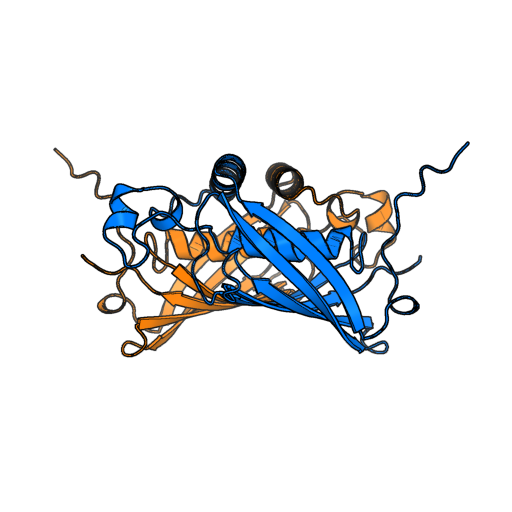3.727 -16.219 6.961 1 98.94 110 ILE A O 1
ATOM 868 N N . LYS A 1 111 ? 12.227 -16.094 5.395 1 98.94 111 LYS A N 1
ATOM 869 C CA . LYS A 1 111 ? 11.555 -17.312 5.844 1 98.94 111 LYS A CA 1
ATOM 870 C C . LYS A 1 111 ? 10.812 -18 4.695 1 98.94 111 LYS A C 1
ATOM 872 O O . LYS A 1 111 ? 10.156 -17.328 3.895 1 98.94 111 LYS A O 1
ATOM 877 N N . VAL A 1 112 ? 10.945 -19.281 4.57 1 98.81 112 VAL A N 1
ATOM 878 C CA . VAL A 1 112 ? 10.164 -20.109 3.672 1 98.81 112 VAL A CA 1
ATOM 879 C C . VAL A 1 112 ? 9.305 -21.094 4.484 1 98.81 112 VAL A C 1
ATOM 881 O O . VAL A 1 112 ? 9.836 -21.922 5.223 1 98.81 112 VAL A O 1
ATOM 884 N N . ASP A 1 113 ? 8.062 -20.938 4.398 1 98.62 113 ASP A N 1
ATOM 885 C CA . ASP A 1 113 ? 7.125 -21.844 5.066 1 98.62 113 ASP A CA 1
ATOM 886 C C . ASP A 1 113 ? 6.422 -22.75 4.055 1 98.62 113 ASP A C 1
ATOM 888 O O . ASP A 1 113 ? 5.328 -22.422 3.582 1 98.62 113 ASP A O 1
ATOM 892 N N . SER A 1 114 ? 6.953 -23.859 3.793 1 96.75 114 SER A N 1
ATOM 893 C CA . SER A 1 114 ? 6.438 -24.75 2.766 1 96.75 114 SER A CA 1
ATOM 894 C C . SER A 1 114 ? 5.074 -25.312 3.148 1 96.75 114 SER A C 1
ATOM 896 O O . SER A 1 114 ? 4.227 -25.547 2.285 1 96.75 114 SER A O 1
ATOM 898 N N . MET A 1 115 ? 4.898 -25.578 4.41 1 96.94 115 MET A N 1
ATOM 899 C CA . MET A 1 115 ? 3.629 -26.125 4.879 1 96.94 115 MET A CA 1
ATOM 900 C C . MET A 1 115 ? 2.486 -25.141 4.609 1 96.94 115 MET A C 1
ATOM 902 O O . MET A 1 115 ? 1.439 -25.531 4.094 1 96.94 115 MET A O 1
ATOM 906 N N . LYS A 1 116 ? 2.762 -23.859 4.902 1 97 116 LYS A N 1
ATOM 907 C CA . LYS A 1 116 ? 1.738 -22.828 4.691 1 97 116 LYS A CA 1
ATOM 908 C C . LYS A 1 116 ? 1.773 -22.312 3.258 1 97 116 LYS A C 1
ATOM 910 O O . LYS A 1 116 ? 0.899 -21.547 2.85 1 97 116 LYS A O 1
ATOM 915 N N . GLU A 1 117 ? 2.766 -22.688 2.543 1 97.5 117 GLU A N 1
ATOM 916 C CA . GLU A 1 117 ? 2.959 -22.312 1.146 1 97.5 117 GLU A CA 1
ATOM 917 C C . GLU A 1 117 ? 3.086 -20.797 0.998 1 97.5 117 GLU A C 1
ATOM 919 O O . GLU A 1 117 ? 2.467 -20.188 0.114 1 97.5 117 GLU A O 1
ATOM 924 N N . VAL A 1 118 ? 3.861 -20.203 1.912 1 98.75 118 VAL A N 1
ATOM 925 C CA . VAL A 1 118 ? 4.164 -18.781 1.829 1 98.75 118 VAL A CA 1
ATOM 926 C C . VAL A 1 118 ? 5.645 -18.547 2.121 1 98.75 118 VAL A C 1
ATOM 928 O O . VAL A 1 118 ? 6.309 -19.391 2.715 1 98.75 118 VAL A O 1
ATOM 931 N N . ILE A 1 119 ? 6.109 -17.438 1.691 1 98.94 119 ILE A N 1
ATOM 932 C CA . ILE A 1 119 ? 7.434 -16.953 2.066 1 98.94 119 ILE A CA 1
ATOM 933 C C . ILE A 1 119 ? 7.312 -15.562 2.699 1 98.94 119 ILE A C 1
ATOM 935 O O . ILE A 1 119 ? 6.336 -14.852 2.457 1 98.94 119 ILE A O 1
ATOM 939 N N . THR A 1 120 ? 8.289 -15.219 3.545 1 98.94 120 THR A N 1
ATOM 940 C CA . THR A 1 120 ? 8.383 -13.891 4.137 1 98.94 120 THR A CA 1
ATOM 941 C C . THR A 1 120 ? 9.562 -13.125 3.555 1 98.94 120 THR A C 1
ATOM 943 O O . THR A 1 120 ? 10.695 -13.617 3.559 1 98.94 120 THR A O 1
ATOM 946 N N . ILE A 1 121 ? 9.289 -11.984 3.057 1 98.94 121 ILE A N 1
ATOM 947 C CA . ILE A 1 121 ? 10.312 -11.133 2.469 1 98.94 121 ILE A CA 1
ATOM 948 C C . ILE A 1 121 ? 10.477 -9.867 3.314 1 98.94 121 ILE A C 1
ATOM 950 O O . ILE A 1 121 ? 9.492 -9.195 3.637 1 98.94 121 ILE A O 1
ATOM 954 N N . SER A 1 122 ? 11.711 -9.594 3.703 1 98.94 122 SER A N 1
ATOM 955 C CA . SER A 1 122 ? 12.055 -8.32 4.316 1 98.94 122 SER A CA 1
ATOM 956 C C . SER A 1 122 ? 12.516 -7.309 3.271 1 98.94 122 SER A C 1
ATOM 958 O O . SER A 1 122 ? 13.242 -7.656 2.342 1 98.94 122 SER A O 1
ATOM 960 N N . VAL A 1 123 ? 12.078 -6.082 3.352 1 98.94 123 VAL A N 1
ATOM 961 C CA . VAL A 1 123 ? 12.438 -5.023 2.416 1 98.94 123 VAL A CA 1
ATOM 962 C C . VAL A 1 123 ? 12.977 -3.818 3.184 1 98.94 123 VAL A C 1
ATOM 964 O O . VAL A 1 123 ? 12.398 -3.402 4.188 1 98.94 123 VAL A O 1
ATOM 967 N N . GLU A 1 124 ? 14.07 -3.301 2.734 1 98.88 124 GLU A N 1
ATOM 968 C CA . GLU A 1 124 ? 14.625 -2.053 3.25 1 98.88 124 GLU A CA 1
ATOM 969 C C . GLU A 1 124 ? 14.875 -1.055 2.121 1 98.88 124 GLU A C 1
ATOM 971 O O . GLU A 1 124 ? 15.461 -1.404 1.095 1 98.88 124 GLU A O 1
ATOM 976 N N . GLY A 1 125 ? 14.375 0.136 2.277 1 98.69 125 GLY A N 1
ATOM 977 C CA . GLY A 1 125 ? 14.617 1.211 1.33 1 98.69 125 GLY A CA 1
ATOM 978 C C . GLY A 1 125 ? 15.547 2.281 1.866 1 98.69 125 GLY A C 1
ATOM 979 O O . GLY A 1 125 ? 15.391 2.738 3 1 98.69 125 GLY A O 1
ATOM 980 N N . GLU A 1 126 ? 16.516 2.664 1.063 1 98.69 126 GLU A N 1
ATOM 981 C CA . GLU A 1 126 ? 17.453 3.713 1.429 1 98.69 126 GLU A CA 1
ATOM 982 C C . GLU A 1 126 ? 17.5 4.812 0.373 1 98.69 126 GLU A C 1
ATOM 984 O O . GLU A 1 126 ? 17.406 4.535 -0.825 1 98.69 126 GLU A O 1
ATOM 989 N N . ASN A 1 127 ? 17.641 6.07 0.853 1 97.5 127 ASN A N 1
ATOM 990 C CA . ASN A 1 127 ? 17.797 7.176 -0.087 1 97.5 127 ASN A CA 1
ATOM 991 C C . ASN A 1 127 ? 19.25 7.312 -0.537 1 97.5 127 ASN A C 1
ATOM 993 O O . ASN A 1 127 ? 20.078 6.453 -0.246 1 97.5 127 ASN A O 1
ATOM 997 N N . GLU A 1 128 ? 19.531 8.352 -1.285 1 95.56 128 GLU A N 1
ATOM 998 C CA . GLU A 1 128 ? 20.859 8.547 -1.878 1 95.56 128 GLU A CA 1
ATOM 999 C C . GLU A 1 128 ? 21.906 8.805 -0.806 1 95.56 128 GLU A C 1
ATOM 1001 O O . GLU A 1 128 ? 23.094 8.539 -1.015 1 95.56 128 GLU A O 1
ATOM 1006 N N . ASP A 1 129 ? 21.484 9.305 0.31 1 96.44 129 ASP A N 1
ATOM 1007 C CA . ASP A 1 129 ? 22.406 9.617 1.402 1 96.44 129 ASP A CA 1
ATOM 1008 C C . ASP A 1 129 ? 22.656 8.383 2.271 1 96.44 129 ASP A C 1
ATOM 1010 O O . ASP A 1 129 ? 23.422 8.445 3.24 1 96.44 129 ASP A O 1
ATOM 1014 N N . GLY A 1 130 ? 21.969 7.332 1.997 1 97.25 130 GLY A N 1
ATOM 1015 C CA . GLY A 1 130 ? 22.141 6.105 2.756 1 97.25 130 GLY A CA 1
ATOM 1016 C C . GLY A 1 130 ? 21.234 6.016 3.967 1 97.25 130 GLY A C 1
ATOM 1017 O O . GLY A 1 130 ? 21.375 5.109 4.793 1 97.25 130 GLY A O 1
ATOM 1018 N N . ASP A 1 131 ? 20.328 6.98 4.105 1 98.25 131 ASP A N 1
ATOM 1019 C CA . ASP A 1 131 ? 19.359 6.938 5.199 1 98.25 131 ASP A CA 1
ATOM 1020 C C . ASP A 1 131 ? 18.234 5.949 4.902 1 98.25 131 ASP A C 1
ATOM 1022 O O . ASP A 1 131 ? 17.766 5.871 3.768 1 98.25 131 ASP A O 1
ATOM 1026 N N . ARG A 1 132 ? 17.875 5.203 5.926 1 98.62 132 ARG A N 1
ATOM 1027 C CA . ARG A 1 132 ? 16.734 4.312 5.793 1 98.62 132 ARG A CA 1
ATOM 1028 C C . ARG A 1 132 ? 15.422 5.102 5.746 1 98.62 132 ARG A C 1
ATOM 1030 O O . ARG A 1 132 ? 15.125 5.871 6.664 1 98.62 132 ARG A O 1
ATOM 1037 N N . VAL A 1 133 ? 14.648 4.887 4.691 1 98.62 133 VAL A N 1
ATOM 1038 C CA . VAL A 1 133 ? 13.453 5.711 4.535 1 98.62 133 VAL A CA 1
ATOM 1039 C C . VAL A 1 133 ? 12.203 4.844 4.703 1 98.62 133 VAL A C 1
ATOM 1041 O O . VAL A 1 133 ? 11.125 5.355 5.008 1 98.62 133 VAL A O 1
ATOM 1044 N N . ILE A 1 134 ? 12.344 3.545 4.469 1 98.69 134 ILE A N 1
ATOM 1045 C CA . ILE A 1 134 ? 11.195 2.65 4.555 1 98.69 134 ILE A CA 1
ATOM 1046 C C . ILE A 1 134 ? 11.664 1.242 4.922 1 98.69 134 ILE A C 1
ATOM 1048 O O . ILE A 1 134 ? 12.727 0.802 4.48 1 98.69 134 ILE A O 1
ATOM 1052 N N . ASP A 1 135 ? 10.914 0.533 5.727 1 98.75 135 ASP A N 1
ATOM 1053 C CA . ASP A 1 135 ? 11.031 -0.901 5.969 1 98.75 135 ASP A CA 1
ATOM 1054 C C . ASP A 1 135 ? 9.695 -1.606 5.781 1 98.75 135 ASP A C 1
ATOM 1056 O O . ASP A 1 135 ? 8.641 -1.031 6.059 1 98.75 135 ASP A O 1
ATOM 1060 N N . ALA A 1 136 ? 9.812 -2.85 5.348 1 98.94 136 ALA A N 1
ATOM 1061 C CA . ALA A 1 136 ? 8.578 -3.602 5.176 1 98.94 136 ALA A CA 1
ATOM 1062 C C . ALA A 1 136 ? 8.812 -5.102 5.332 1 98.94 136 ALA A C 1
ATOM 1064 O O . ALA A 1 136 ? 9.938 -5.578 5.145 1 98.94 136 ALA A O 1
ATOM 1065 N N . VAL A 1 137 ? 7.828 -5.781 5.781 1 98.94 137 VAL A N 1
ATOM 1066 C CA . VAL A 1 137 ? 7.75 -7.238 5.746 1 98.94 137 VAL A CA 1
ATOM 1067 C C . VAL A 1 137 ? 6.539 -7.672 4.926 1 98.94 137 VAL A C 1
ATOM 1069 O O . VAL A 1 137 ? 5.426 -7.184 5.141 1 98.94 137 VAL A O 1
ATOM 1072 N N . VAL A 1 138 ? 6.773 -8.539 4.008 1 98.94 138 VAL A N 1
ATOM 1073 C CA . VAL A 1 138 ? 5.727 -8.992 3.098 1 98.94 138 VAL A CA 1
ATOM 1074 C C . VAL A 1 138 ? 5.605 -10.508 3.156 1 98.94 138 VAL A C 1
ATOM 1076 O O . VAL A 1 138 ? 6.609 -11.219 3.074 1 98.94 138 VAL A O 1
ATOM 1079 N N . ILE A 1 139 ? 4.457 -11.008 3.336 1 98.94 139 ILE A N 1
ATOM 1080 C CA . ILE A 1 139 ? 4.18 -12.438 3.199 1 98.94 139 ILE A CA 1
ATOM 1081 C C . ILE A 1 139 ? 3.518 -12.703 1.851 1 98.94 139 ILE A C 1
ATOM 1083 O O . ILE A 1 139 ? 2.533 -12.055 1.494 1 98.94 139 ILE A O 1
ATOM 1087 N N . VAL A 1 140 ? 4.039 -13.641 1.149 1 98.88 140 VAL A N 1
ATOM 1088 C CA . VAL A 1 140 ? 3.678 -13.82 -0.252 1 98.88 140 VAL A CA 1
ATOM 1089 C C . VAL A 1 140 ? 3.41 -15.305 -0.528 1 98.88 140 VAL A C 1
ATOM 1091 O O . VAL A 1 140 ? 4.145 -16.172 -0.054 1 98.88 140 VAL A O 1
ATOM 1094 N N . LYS A 1 141 ? 2.369 -15.609 -1.261 1 98.56 141 LYS A N 1
ATOM 1095 C CA . LYS A 1 141 ? 2.176 -16.906 -1.882 1 98.56 141 LYS A CA 1
ATOM 1096 C C . LYS A 1 141 ? 2.875 -16.984 -3.236 1 98.56 141 LYS A C 1
ATOM 1098 O O . LYS A 1 141 ? 2.459 -16.328 -4.191 1 98.56 141 LYS A O 1
ATOM 1103 N N . PRO A 1 142 ? 3.918 -17.781 -3.326 1 98.31 142 PRO A N 1
ATOM 1104 C CA . PRO A 1 142 ? 4.543 -17.938 -4.641 1 98.31 142 PRO A CA 1
ATOM 1105 C C . PRO A 1 142 ? 3.652 -18.688 -5.629 1 98.31 142 PRO A C 1
ATOM 1107 O O . PRO A 1 142 ? 2.689 -19.344 -5.223 1 98.31 142 PRO A O 1
ATOM 1110 N N . PRO A 1 143 ? 4 -18.5 -6.918 1 96.25 143 PRO A N 1
ATOM 1111 C CA . PRO A 1 143 ? 3.184 -19.219 -7.91 1 96.25 143 PRO A CA 1
ATOM 1112 C C . PRO A 1 143 ? 3.283 -20.734 -7.785 1 96.25 143 PRO A C 1
ATOM 1114 O O . PRO A 1 143 ? 4.277 -21.25 -7.266 1 96.25 143 PRO A O 1
ATOM 1117 N N . LYS A 1 144 ? 2.201 -21.328 -8.211 1 92.06 144 LYS A N 1
ATOM 1118 C CA . LYS A 1 144 ? 2.148 -22.781 -8.25 1 92.06 144 LYS A CA 1
ATOM 1119 C C . LYS A 1 144 ? 2.133 -23.297 -9.688 1 92.06 144 LYS A C 1
ATOM 1121 O O . LYS A 1 144 ? 1.774 -22.562 -10.609 1 92.06 144 LYS A O 1
ATOM 1126 N N . ILE A 1 145 ? 2.631 -24.438 -9.883 1 83.12 145 ILE A N 1
ATOM 1127 C CA . ILE A 1 145 ? 2.566 -25.078 -11.188 1 83.12 145 ILE A CA 1
ATOM 1128 C C . ILE A 1 145 ? 1.294 -25.922 -11.281 1 83.12 145 ILE A C 1
ATOM 1130 O O . ILE A 1 145 ? 0.984 -26.703 -10.375 1 83.12 145 ILE A O 1
ATOM 1134 N N . PHE A 1 146 ? 0.469 -25.562 -12.266 1 77.31 146 PHE A N 1
ATOM 1135 C CA . PHE A 1 146 ? -0.732 -26.359 -12.484 1 77.31 146 PHE A CA 1
ATOM 1136 C C . PHE A 1 146 ? -0.661 -27.094 -13.812 1 77.31 146 PHE A C 1
ATOM 1138 O O . PHE A 1 146 ? 0.074 -26.688 -14.719 1 77.31 146 PHE A O 1
ATOM 1145 N N . MET B 1 1 ? -17.453 36.812 -1.033 1 29.5 1 MET B N 1
ATOM 1146 C CA . MET B 1 1 ? -16.281 36.062 -1.463 1 29.5 1 MET B CA 1
ATOM 1147 C C . MET B 1 1 ? -16.219 34.719 -0.765 1 29.5 1 MET B C 1
ATOM 1149 O O . MET B 1 1 ? -15.898 34.625 0.422 1 29.5 1 MET B O 1
ATOM 1153 N N . SER B 1 2 ? -17.078 33.781 -0.821 1 31.56 2 SER B N 1
ATOM 1154 C CA . SER B 1 2 ? -17.391 32.562 -0.119 1 31.56 2 SER B CA 1
ATOM 1155 C C . SER B 1 2 ? -16.172 31.641 -0.01 1 31.56 2 SER B C 1
ATOM 1157 O O . SER B 1 2 ? -15.547 31.312 -1.019 1 31.56 2 SER B O 1
ATOM 1159 N N . GLU B 1 3 ? -15.219 31.844 0.952 1 33.28 3 GLU B N 1
ATOM 1160 C CA . GLU B 1 3 ? -13.93 31.188 1.118 1 33.28 3 GLU B CA 1
ATOM 1161 C C . GLU B 1 3 ? -14.008 29.719 0.738 1 33.28 3 GLU B C 1
ATOM 1163 O O . GLU B 1 3 ? -14.781 28.953 1.329 1 33.28 3 GLU B O 1
ATOM 1168 N N . ASP B 1 4 ? -14.273 29.328 -0.389 1 39.72 4 ASP B N 1
ATOM 1169 C CA . ASP B 1 4 ? -14.102 27.984 -0.937 1 39.72 4 ASP B CA 1
ATOM 1170 C C . ASP B 1 4 ? -13.094 27.172 -0.116 1 39.72 4 ASP B C 1
ATOM 1172 O O . ASP B 1 4 ? -11.891 27.281 -0.326 1 39.72 4 ASP B O 1
ATOM 1176 N N . VAL B 1 5 ? -13.172 27.172 1.271 1 42.06 5 VAL B N 1
ATOM 1177 C CA . VAL B 1 5 ? -12.367 26.703 2.396 1 42.06 5 VAL B CA 1
ATOM 1178 C C . VAL B 1 5 ? -11.93 25.266 2.146 1 42.06 5 VAL B C 1
ATOM 1180 O O . VAL B 1 5 ? -12.758 24.344 2.102 1 42.06 5 VAL B O 1
ATOM 1183 N N . HIS B 1 6 ? -11.016 24.875 1.192 1 52.78 6 HIS B N 1
ATOM 1184 C CA . HIS B 1 6 ? -10.297 23.609 1.127 1 52.78 6 HIS B CA 1
ATOM 1185 C C . HIS B 1 6 ? -10.25 22.922 2.49 1 52.78 6 HIS B C 1
ATOM 1187 O O . HIS B 1 6 ? -9.75 23.5 3.459 1 52.78 6 HIS B O 1
ATOM 1193 N N . ARG B 1 7 ? -11.266 22.016 2.775 1 67.56 7 ARG B N 1
ATOM 1194 C CA . ARG B 1 7 ? -11.461 21.406 4.082 1 67.56 7 ARG B CA 1
ATOM 1195 C C . ARG B 1 7 ? -10.141 20.875 4.645 1 67.56 7 ARG B C 1
ATOM 1197 O O . ARG B 1 7 ? -9.438 20.109 3.986 1 67.56 7 ARG B O 1
ATOM 1204 N N . ARG B 1 8 ? -9.617 21.594 5.461 1 85.31 8 ARG B N 1
ATOM 1205 C CA . ARG B 1 8 ? -8.43 21.156 6.191 1 85.31 8 ARG B CA 1
ATOM 1206 C C . ARG B 1 8 ? -8.703 19.859 6.949 1 85.31 8 ARG B C 1
ATOM 1208 O O . ARG B 1 8 ? -9.82 19.625 7.402 1 85.31 8 ARG B O 1
ATOM 1215 N N . GLY B 1 9 ? -7.777 18.922 6.902 1 95.19 9 GLY B N 1
ATOM 1216 C CA . GLY B 1 9 ? -7.902 17.734 7.723 1 95.19 9 GLY B CA 1
ATOM 1217 C C . GLY B 1 9 ? -8.023 18.031 9.203 1 95.19 9 GLY B C 1
ATOM 1218 O O . GLY B 1 9 ? -7.758 19.156 9.633 1 95.19 9 GLY B O 1
ATOM 1219 N N . LYS B 1 10 ? -8.531 17.156 9.883 1 97.44 10 LYS B N 1
ATOM 1220 C CA . LYS B 1 10 ? -8.656 17.297 11.328 1 97.44 10 LYS B CA 1
ATOM 1221 C C . LYS B 1 10 ? -7.301 17.172 12.016 1 97.44 10 LYS B C 1
ATOM 1223 O O . LYS B 1 10 ? -6.52 16.281 11.703 1 97.44 10 LYS B O 1
ATOM 1228 N N . THR B 1 11 ? -7.031 18.078 12.953 1 97.5 11 THR B N 1
ATOM 1229 C CA . THR B 1 11 ? -5.824 18 13.766 1 97.5 11 THR B CA 1
ATOM 1230 C C . THR B 1 11 ? -5.973 16.938 14.852 1 97.5 11 THR B C 1
ATOM 1232 O O . THR B 1 11 ? -7.059 16.406 15.062 1 97.5 11 THR B O 1
ATOM 1235 N N . ILE B 1 12 ? -4.902 16.734 15.508 1 97.62 12 ILE B N 1
ATOM 1236 C CA . ILE B 1 12 ? -4.898 15.688 16.531 1 97.62 12 ILE B CA 1
ATOM 1237 C C . ILE B 1 12 ? -5.867 16.062 17.656 1 97.62 12 ILE B C 1
ATOM 1239 O O . ILE B 1 12 ? -6.492 15.18 18.25 1 97.62 12 ILE B O 1
ATOM 1243 N N . ASP B 1 13 ? -6.059 17.328 17.922 1 96.94 13 ASP B N 1
ATOM 1244 C CA . ASP B 1 13 ? -6.926 17.797 19 1 96.94 13 ASP B CA 1
ATOM 1245 C C . ASP B 1 13 ? -8.398 17.656 18.609 1 96.94 13 ASP B C 1
ATOM 1247 O O . ASP B 1 13 ? -9.273 17.719 19.469 1 96.94 13 ASP B O 1
ATOM 1251 N N . GLU B 1 14 ? -8.641 17.516 17.312 1 97.56 14 GLU B N 1
ATOM 1252 C CA . GLU B 1 14 ? -10.008 17.469 16.797 1 97.56 14 GLU B CA 1
ATOM 1253 C C . GLU B 1 14 ? -10.469 16.031 16.609 1 97.56 14 GLU B C 1
ATOM 1255 O O . GLU B 1 14 ? -11.633 15.781 16.297 1 97.56 14 GLU B O 1
ATOM 1260 N N . ILE B 1 15 ? -9.586 15.078 16.75 1 98.31 15 ILE B N 1
ATOM 1261 C CA . ILE B 1 15 ? -9.875 13.672 16.5 1 98.31 15 ILE B CA 1
ATOM 1262 C C . ILE B 1 15 ? -10.047 12.93 17.812 1 98.31 15 ILE B C 1
ATOM 1264 O O . ILE B 1 15 ? -9.289 13.156 18.766 1 98.31 15 ILE B O 1
ATOM 1268 N N . LYS B 1 16 ? -10.984 12.062 17.938 1 98.5 16 LYS B N 1
ATOM 1269 C CA . LYS B 1 16 ? -11.203 11.25 19.125 1 98.5 16 LYS B CA 1
ATOM 1270 C C . LYS B 1 16 ? -11.305 9.773 18.781 1 98.5 16 LYS B C 1
ATOM 1272 O O . LYS B 1 16 ? -11.695 9.414 17.672 1 98.5 16 LYS B O 1
ATOM 1277 N N . GLU B 1 17 ? -10.883 8.961 19.75 1 98.75 17 GLU B N 1
ATOM 1278 C CA . GLU B 1 17 ? -11.094 7.523 19.594 1 98.75 17 GLU B CA 1
ATOM 1279 C C . GLU B 1 17 ? -12.57 7.207 19.344 1 98.75 17 GLU B C 1
ATOM 1281 O O . GLU B 1 17 ? -13.453 7.789 19.984 1 98.75 17 GLU B O 1
ATOM 1286 N N . GLY B 1 18 ? -12.82 6.418 18.391 1 98.75 18 GLY B N 1
ATOM 1287 C CA . GLY B 1 18 ? -14.188 6.105 18.016 1 98.75 18 GLY B CA 1
ATOM 1288 C C . GLY B 1 18 ? -14.641 6.805 16.75 1 98.75 18 GLY B C 1
ATOM 1289 O O . GLY B 1 18 ? -15.617 6.395 16.125 1 98.75 18 GLY B O 1
ATOM 1290 N N . ASP B 1 19 ? -14.016 7.996 16.391 1 98.75 19 ASP B N 1
ATOM 1291 C CA . ASP B 1 19 ? -14.297 8.586 15.086 1 98.75 19 ASP B CA 1
ATOM 1292 C C . ASP B 1 19 ? -14.188 7.543 13.977 1 98.75 19 ASP B C 1
ATOM 1294 O O . ASP B 1 19 ? -13.305 6.684 14.008 1 98.75 19 ASP B O 1
ATOM 1298 N N . SER B 1 20 ? -15.156 7.633 13 1 98.69 20 SER B N 1
ATOM 1299 C CA . SER B 1 20 ? -15.203 6.555 12.016 1 98.69 20 SER B CA 1
ATOM 1300 C C . SER B 1 20 ? -15.578 7.09 10.633 1 98.69 20 SER B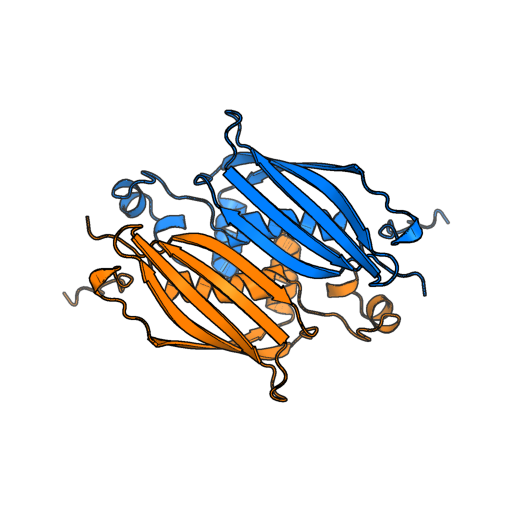 C 1
ATOM 1302 O O . SER B 1 20 ? -16.031 8.227 10.5 1 98.69 20 SER B O 1
ATOM 1304 N N . LEU B 1 21 ? -15.266 6.348 9.664 1 98.5 21 LEU B N 1
ATOM 1305 C CA . LEU B 1 21 ? -15.539 6.586 8.25 1 98.5 21 LEU B CA 1
ATOM 1306 C C . LEU B 1 21 ? -15.836 5.277 7.527 1 98.5 21 LEU B C 1
ATOM 1308 O O . LEU B 1 21 ? -15.188 4.258 7.785 1 98.5 21 LEU B O 1
ATOM 1312 N N . THR B 1 22 ? -16.891 5.262 6.688 1 98.62 22 THR B N 1
ATOM 1313 C CA . THR B 1 22 ? -17.172 4.121 5.82 1 98.62 22 THR B CA 1
ATOM 1314 C C . THR B 1 22 ? -17.094 4.527 4.352 1 98.62 22 THR B C 1
ATOM 1316 O O . THR B 1 22 ? -17.656 5.547 3.955 1 98.62 22 THR B O 1
ATOM 1319 N N . VAL B 1 23 ? -16.359 3.793 3.602 1 97.69 23 VAL B N 1
ATOM 1320 C CA . VAL B 1 23 ? -16.188 4.039 2.174 1 97.69 23 VAL B CA 1
ATOM 1321 C C . VAL B 1 23 ? -16.5 2.771 1.386 1 97.69 23 VAL B C 1
ATOM 1323 O O . VAL B 1 23 ? -16 1.692 1.699 1 97.69 23 VAL B O 1
ATOM 1326 N N . THR B 1 24 ? -17.375 2.887 0.4 1 97.25 24 THR B N 1
ATOM 1327 C CA . THR B 1 24 ? -17.672 1.774 -0.496 1 97.25 24 THR B CA 1
ATOM 1328 C C . THR B 1 24 ? -17.156 2.059 -1.901 1 97.25 24 THR B C 1
ATOM 1330 O O . THR B 1 24 ? -17.422 3.119 -2.469 1 97.25 24 THR B O 1
ATOM 1333 N N . GLU B 1 25 ? -16.359 1.197 -2.422 1 93.88 25 GLU B N 1
ATOM 1334 C CA . GLU B 1 25 ? -15.758 1.363 -3.738 1 93.88 25 GLU B CA 1
ATOM 1335 C C . GLU B 1 25 ? -15.969 0.125 -4.605 1 93.88 25 GLU B C 1
ATOM 1337 O O . GLU B 1 25 ? -15.984 -0.999 -4.098 1 93.88 25 GLU B O 1
ATOM 1342 N N . SER B 1 26 ? -16.203 0.364 -5.816 1 90.94 26 SER B N 1
ATOM 1343 C CA . SER B 1 26 ? -16.109 -0.691 -6.82 1 90.94 26 SER B CA 1
ATOM 1344 C C . SER B 1 26 ? -14.805 -0.578 -7.609 1 90.94 26 SER B C 1
ATOM 1346 O O . SER B 1 26 ? -14.453 0.504 -8.086 1 90.94 26 SER B O 1
ATOM 1348 N N . ILE B 1 27 ? -14.047 -1.608 -7.723 1 86.31 27 ILE B N 1
ATOM 1349 C CA . ILE B 1 27 ? -12.766 -1.583 -8.414 1 86.31 27 ILE B CA 1
ATOM 1350 C C . ILE B 1 27 ? -12.953 -2 -9.867 1 86.31 27 ILE B C 1
ATOM 1352 O O . ILE B 1 27 ? -12.93 -3.191 -10.188 1 86.31 27 ILE B O 1
ATOM 1356 N N . SER B 1 28 ? -13.031 -1.041 -10.719 1 86.19 28 SER B N 1
ATOM 1357 C CA . SER B 1 28 ? -13.328 -1.297 -12.125 1 86.19 28 SER B CA 1
ATOM 1358 C C . SER B 1 28 ? -12.086 -1.764 -12.875 1 86.19 28 SER B C 1
ATOM 1360 O O . SER B 1 28 ? -10.961 -1.449 -12.484 1 86.19 28 SER B O 1
ATOM 1362 N N . ASP B 1 29 ? -12.312 -2.418 -14.031 1 86.69 29 ASP B N 1
ATOM 1363 C CA . ASP B 1 29 ? -11.227 -2.852 -14.914 1 86.69 29 ASP B CA 1
ATOM 1364 C C . ASP B 1 29 ? -10.391 -1.662 -15.375 1 86.69 29 ASP B C 1
ATOM 1366 O O . ASP B 1 29 ? -9.164 -1.765 -15.484 1 86.69 29 ASP B O 1
ATOM 1370 N N . ARG B 1 30 ? -11.109 -0.62 -15.562 1 83.69 30 ARG B N 1
ATOM 1371 C CA . ARG B 1 30 ? -10.414 0.572 -16.031 1 83.69 30 ARG B CA 1
ATOM 1372 C C . ARG B 1 30 ? -9.398 1.058 -15 1 83.69 30 ARG B C 1
ATOM 1374 O O . ARG B 1 30 ? -8.234 1.312 -15.336 1 83.69 30 ARG B O 1
ATOM 1381 N N . ASP B 1 31 ? -9.797 1.156 -13.789 1 82.75 31 ASP B N 1
ATOM 1382 C CA . ASP B 1 31 ? -8.914 1.618 -12.727 1 82.75 31 ASP B CA 1
ATOM 1383 C C . ASP B 1 31 ? -7.766 0.634 -12.5 1 82.75 31 ASP B C 1
ATOM 1385 O O . ASP B 1 31 ? -6.621 1.043 -12.289 1 82.75 31 ASP B O 1
ATOM 1389 N N . LEU B 1 32 ? -8.125 -0.579 -12.656 1 88.44 32 LEU B N 1
ATOM 1390 C CA . LEU B 1 32 ? -7.137 -1.633 -12.461 1 88.44 32 LEU B CA 1
ATOM 1391 C C . LEU B 1 32 ? -6.035 -1.547 -13.508 1 88.44 32 LEU B C 1
ATOM 1393 O O . LEU B 1 32 ? -4.848 -1.579 -13.18 1 88.44 32 LEU B O 1
ATOM 1397 N N . LEU B 1 33 ? -6.434 -1.436 -14.766 1 89.19 33 LEU B N 1
ATOM 1398 C CA . LEU B 1 33 ? -5.473 -1.388 -15.859 1 89.19 33 LEU B CA 1
ATOM 1399 C C . LEU B 1 33 ? -4.59 -0.146 -15.758 1 89.19 33 LEU B C 1
ATOM 1401 O O . LEU B 1 33 ? -3.395 -0.202 -16.047 1 89.19 33 LEU B O 1
ATOM 1405 N N . LEU B 1 34 ? -5.172 0.95 -15.312 1 87 34 LEU B N 1
ATOM 1406 C CA . LEU B 1 34 ? -4.398 2.172 -15.117 1 87 34 LEU B CA 1
ATOM 1407 C C . LEU B 1 34 ? -3.35 1.983 -14.031 1 87 34 LEU B C 1
ATOM 1409 O O . LEU B 1 34 ? -2.189 2.367 -14.211 1 87 34 LEU B O 1
ATOM 1413 N N . TYR B 1 35 ? -3.74 1.329 -12.93 1 86.81 35 TYR B N 1
ATOM 1414 C CA . TYR B 1 35 ? -2.805 1.088 -11.836 1 86.81 35 TYR B CA 1
ATOM 1415 C C . TYR B 1 35 ? -1.678 0.162 -12.281 1 86.81 35 TYR B C 1
ATOM 1417 O O . TYR B 1 35 ? -0.508 0.409 -11.977 1 86.81 35 TYR B O 1
ATOM 1425 N N . LEU B 1 36 ? -2.043 -0.813 -13.031 1 90.25 36 LEU B N 1
ATOM 1426 C CA . LEU B 1 36 ? -1.055 -1.774 -13.508 1 90.25 36 LEU B CA 1
ATOM 1427 C C . LEU B 1 36 ? -0.117 -1.132 -14.523 1 90.25 36 LEU B C 1
ATOM 1429 O O . LEU B 1 36 ? 1.074 -1.448 -14.562 1 90.25 36 LEU B O 1
ATOM 1433 N N . GLY B 1 37 ? -0.666 -0.272 -15.305 1 86.62 37 GLY B N 1
ATOM 1434 C CA . GLY B 1 37 ? 0.151 0.469 -16.25 1 86.62 37 GLY B CA 1
ATOM 1435 C C . GLY B 1 37 ? 1.188 1.352 -15.586 1 86.62 37 GLY B C 1
ATOM 1436 O O . GLY B 1 37 ? 2.357 1.352 -15.977 1 86.62 37 GLY B O 1
ATOM 1437 N N . ILE B 1 38 ? 0.814 2.008 -14.539 1 84.38 38 ILE B N 1
ATOM 1438 C CA . ILE B 1 38 ? 1.688 2.951 -13.852 1 84.38 38 ILE B CA 1
ATOM 1439 C C . ILE B 1 38 ? 2.768 2.191 -13.078 1 84.38 38 ILE B C 1
ATOM 1441 O O . ILE B 1 38 ? 3.908 2.652 -12.984 1 84.38 38 ILE B O 1
ATOM 1445 N N . THR B 1 39 ? 2.438 1.026 -12.531 1 84.25 39 THR B N 1
ATOM 1446 C CA . THR B 1 39 ? 3.387 0.255 -11.742 1 84.25 39 THR B CA 1
ATOM 1447 C C . THR B 1 39 ? 4.18 -0.702 -12.625 1 84.25 39 THR B C 1
ATOM 1449 O O . THR B 1 39 ? 5.086 -1.388 -12.148 1 84.25 39 THR B O 1
ATOM 1452 N N . ASN B 1 40 ? 3.779 -0.785 -13.938 1 86.12 40 ASN B N 1
ATOM 1453 C CA . ASN B 1 40 ? 4.383 -1.73 -14.867 1 86.12 40 ASN B CA 1
ATOM 1454 C C . ASN B 1 40 ? 4.297 -3.162 -14.352 1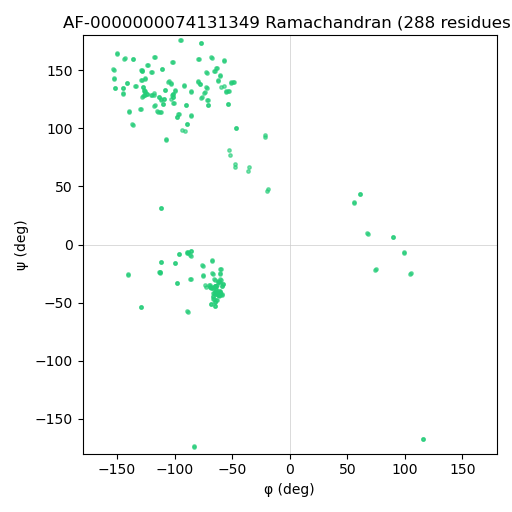 86.12 40 ASN B C 1
ATOM 1456 O O . ASN B 1 40 ? 5.289 -3.896 -14.375 1 86.12 40 ASN B O 1
ATOM 1460 N N . ASP B 1 41 ? 3.242 -3.451 -13.719 1 92.31 41 ASP B N 1
ATOM 1461 C CA . ASP B 1 41 ? 2.977 -4.773 -13.156 1 92.31 41 ASP B CA 1
ATOM 1462 C C . ASP B 1 41 ? 2.082 -5.594 -14.086 1 92.31 41 ASP B C 1
ATOM 1464 O O . ASP B 1 41 ? 0.886 -5.32 -14.203 1 92.31 41 ASP B O 1
ATOM 1468 N N . ASN B 1 42 ? 2.633 -6.633 -14.719 1 92.44 42 ASN B N 1
ATOM 1469 C CA . ASN B 1 42 ? 1.876 -7.473 -15.641 1 92.44 42 ASN B CA 1
ATOM 1470 C C . ASN B 1 42 ? 1.674 -8.875 -15.086 1 92.44 42 ASN B C 1
ATOM 1472 O O . ASN B 1 42 ? 1.664 -9.852 -15.836 1 92.44 42 ASN B O 1
ATOM 1476 N N . ASN B 1 43 ? 1.592 -8.969 -13.812 1 96.38 43 ASN B N 1
ATOM 1477 C CA . ASN B 1 43 ? 1.302 -10.25 -13.18 1 96.38 43 ASN B CA 1
ATOM 1478 C C . ASN B 1 43 ? 0.039 -10.883 -13.75 1 96.38 43 ASN B C 1
ATOM 1480 O O . ASN B 1 43 ? -1.038 -10.289 -13.703 1 96.38 43 ASN B O 1
ATOM 1484 N N . PRO B 1 44 ? 0.167 -12.078 -14.305 1 96 44 PRO B N 1
ATOM 1485 C CA . PRO B 1 44 ? -0.991 -12.703 -14.945 1 96 44 PRO B CA 1
ATOM 1486 C C . PRO B 1 44 ? -2.152 -12.93 -13.984 1 96 44 PRO B C 1
ATOM 1488 O O . PRO B 1 44 ? -3.305 -13.023 -14.406 1 96 44 PRO B O 1
ATOM 1491 N N . LEU B 1 45 ? -1.927 -12.961 -12.727 1 95.75 45 LEU B N 1
ATOM 1492 C CA . LEU B 1 45 ? -2.969 -13.117 -11.711 1 95.75 45 LEU B CA 1
ATOM 1493 C C . LEU B 1 45 ? -3.967 -11.969 -11.781 1 95.75 45 LEU B C 1
ATOM 1495 O O . LEU B 1 45 ? -5.109 -12.102 -11.344 1 95.75 45 LEU B O 1
ATOM 1499 N N . TYR B 1 46 ? -3.5 -10.836 -12.305 1 96.75 46 TYR B N 1
ATOM 1500 C CA . TYR B 1 46 ? -4.32 -9.633 -12.227 1 96.75 46 TYR B CA 1
ATOM 1501 C C . TYR B 1 46 ? -5.043 -9.383 -13.547 1 96.75 46 TYR B C 1
ATOM 1503 O O . TYR B 1 46 ? -6.016 -8.625 -13.602 1 96.75 46 TYR B O 1
ATOM 1511 N N . ILE B 1 47 ? -4.602 -10.055 -14.672 1 94.06 47 ILE B N 1
ATOM 1512 C CA . ILE B 1 47 ? -5.121 -9.555 -15.945 1 94.06 47 ILE B CA 1
ATOM 1513 C C . ILE B 1 47 ? -5.426 -10.727 -16.875 1 94.06 47 ILE B C 1
ATOM 1515 O O . ILE B 1 47 ? -6.164 -10.578 -17.844 1 94.06 47 ILE B O 1
ATOM 1519 N N . GLN B 1 48 ? -4.777 -11.891 -16.719 1 93.88 48 GLN B N 1
ATOM 1520 C CA . GLN B 1 48 ? -4.926 -12.992 -17.672 1 93.88 48 GLN B CA 1
ATOM 1521 C C . GLN B 1 48 ? -5.957 -14 -17.188 1 93.88 48 GLN B C 1
ATOM 1523 O O . GLN B 1 48 ? -5.676 -14.797 -16.281 1 93.88 48 GLN B O 1
ATOM 1528 N N . HIS B 1 49 ? -7.055 -14.078 -17.891 1 94.75 49 HIS B N 1
ATOM 1529 C CA . HIS B 1 49 ? -8.156 -14.953 -17.5 1 94.75 49 HIS B CA 1
ATOM 1530 C C . HIS B 1 49 ? -7.75 -16.422 -17.609 1 94.75 49 HIS B C 1
ATOM 1532 O O . HIS B 1 49 ? -8.055 -17.219 -16.734 1 94.75 49 HIS B O 1
ATOM 1538 N N . ASP B 1 50 ? -7.062 -16.703 -18.656 1 94.5 50 ASP B N 1
ATOM 1539 C CA . ASP B 1 50 ? -6.676 -18.094 -18.875 1 94.5 50 ASP B CA 1
ATOM 1540 C C . ASP B 1 50 ? -5.734 -18.578 -17.766 1 94.5 50 ASP B C 1
ATOM 1542 O O . ASP B 1 50 ? -5.859 -19.703 -17.297 1 94.5 50 ASP B O 1
ATOM 1546 N N . TYR B 1 51 ? -4.848 -17.734 -17.359 1 94.06 51 TYR B N 1
ATOM 1547 C CA . TYR B 1 51 ? -3.949 -18.094 -16.266 1 94.06 51 TYR B CA 1
ATOM 1548 C C . TYR B 1 51 ? -4.711 -18.219 -14.953 1 94.06 51 TYR B C 1
ATOM 1550 O O . TYR B 1 51 ? -4.578 -19.234 -14.25 1 94.06 51 TYR B O 1
ATOM 1558 N N . ALA B 1 52 ? -5.477 -17.219 -14.633 1 94.5 52 ALA B N 1
ATOM 1559 C CA . ALA B 1 52 ? -6.188 -17.172 -13.359 1 94.5 52 ALA B CA 1
ATOM 1560 C C . ALA B 1 52 ? -7.152 -18.344 -13.219 1 94.5 52 ALA B C 1
ATOM 1562 O O . ALA B 1 52 ? -7.359 -18.859 -12.117 1 94.5 52 ALA B O 1
ATOM 1563 N N . ARG B 1 53 ? -7.695 -18.781 -14.352 1 94.69 53 ARG B N 1
ATOM 1564 C CA . ARG B 1 53 ? -8.648 -19.891 -14.359 1 94.69 53 ARG B CA 1
ATOM 1565 C C . ARG B 1 53 ? -8.023 -21.156 -13.789 1 94.69 53 ARG B C 1
ATOM 1567 O O . ARG B 1 53 ? -8.703 -21.938 -13.117 1 94.69 53 ARG B O 1
ATOM 1574 N N . ASP B 1 54 ? -6.777 -21.281 -13.969 1 93.56 54 ASP B N 1
ATOM 1575 C CA . ASP B 1 54 ? -6.074 -22.484 -13.562 1 93.56 54 ASP B CA 1
ATOM 1576 C C . ASP B 1 54 ? -5.598 -22.375 -12.109 1 93.56 54 ASP B C 1
ATOM 1578 O O . ASP B 1 54 ? -5.066 -23.344 -11.555 1 93.56 54 ASP B O 1
ATOM 1582 N N . THR B 1 55 ? -5.746 -21.234 -11.508 1 93.81 55 THR B N 1
ATOM 1583 C CA . THR B 1 55 ? -5.363 -21.016 -10.109 1 93.81 55 THR B CA 1
ATOM 1584 C C . THR B 1 55 ? -6.566 -21.219 -9.188 1 93.81 55 THR B C 1
ATOM 1586 O O . THR B 1 55 ? -7.684 -21.453 -9.656 1 93.81 55 THR B O 1
ATOM 1589 N N . GLU B 1 56 ? -6.277 -21.125 -7.895 1 93.94 56 GLU B N 1
ATOM 1590 C CA . GLU B 1 56 ? -7.336 -21.25 -6.895 1 93.94 56 GLU B CA 1
ATOM 1591 C C . GLU B 1 56 ? -8.297 -20.078 -6.965 1 93.94 56 GLU B C 1
ATOM 1593 O O . GLU B 1 56 ? -9.414 -20.141 -6.438 1 93.94 56 GLU B O 1
ATOM 1598 N N . TYR B 1 57 ? -7.934 -19.047 -7.641 1 95.75 57 TYR B N 1
ATOM 1599 C CA . TYR B 1 57 ? -8.734 -17.844 -7.711 1 95.75 57 TYR B CA 1
ATOM 1600 C C . TYR B 1 57 ? -9.781 -17.938 -8.82 1 95.75 57 TYR B C 1
ATOM 1602 O O . TYR B 1 57 ? -10.805 -17.25 -8.789 1 95.75 57 TYR B O 1
ATOM 1610 N N . GLN B 1 58 ? -9.5 -18.703 -9.906 1 95.81 58 GLN B N 1
ATOM 1611 C CA . GLN B 1 58 ? -10.406 -19.047 -11 1 95.81 58 GLN B CA 1
ATOM 1612 C C . GLN B 1 58 ? -10.641 -17.859 -11.922 1 95.81 58 GLN B C 1
ATOM 1614 O O . GLN B 1 58 ? -11.062 -18.031 -13.07 1 95.81 58 GLN B O 1
ATOM 1619 N N . LYS B 1 59 ? -10.422 -16.688 -11.461 1 95.56 59 LYS B N 1
ATOM 1620 C CA . LYS B 1 59 ? -10.477 -15.469 -12.273 1 95.56 59 LYS B CA 1
ATOM 1621 C C . LYS B 1 59 ? -9.523 -14.406 -11.734 1 95.56 59 LYS B C 1
ATOM 1623 O O . LYS B 1 59 ? -9.062 -14.492 -10.594 1 95.56 59 LYS B O 1
ATOM 1628 N N . PRO B 1 60 ? -9.219 -13.367 -12.539 1 95.88 60 PRO B N 1
ATOM 1629 C CA . PRO B 1 60 ? -8.266 -12.336 -12.109 1 95.88 60 PRO B CA 1
ATOM 1630 C C . PRO B 1 60 ? -8.719 -11.609 -10.852 1 95.88 60 PRO B C 1
ATOM 1632 O O . PRO B 1 60 ? -9.914 -11.352 -10.672 1 95.88 60 PRO B O 1
ATOM 1635 N N . ILE B 1 61 ? -7.73 -11.242 -10.008 1 96.81 61 ILE B N 1
ATOM 1636 C CA . ILE B 1 61 ? -8.016 -10.609 -8.727 1 96.81 61 ILE B CA 1
ATOM 1637 C C . ILE B 1 61 ? -7.426 -9.195 -8.703 1 96.81 61 ILE B C 1
ATOM 1639 O O . ILE B 1 61 ? -6.598 -8.852 -9.547 1 96.81 61 ILE B O 1
ATOM 1643 N N . VAL B 1 62 ? -7.895 -8.336 -7.805 1 96.5 62 VAL B N 1
ATOM 1644 C CA . VAL B 1 62 ? -7.438 -6.961 -7.613 1 96.5 62 VAL B CA 1
ATOM 1645 C C . VAL B 1 62 ? -6.074 -6.961 -6.93 1 96.5 62 VAL B C 1
ATOM 1647 O O . VAL B 1 62 ? -5.875 -7.652 -5.926 1 96.5 62 VAL B O 1
ATOM 1650 N N . PRO B 1 63 ? -5.141 -6.211 -7.461 1 96.12 63 PRO B N 1
ATOM 1651 C CA . PRO B 1 63 ? -3.822 -6.141 -6.824 1 96.12 63 PRO B CA 1
ATOM 1652 C C . PRO B 1 63 ? -3.867 -5.48 -5.445 1 96.12 63 PRO B C 1
ATOM 1654 O O . PRO B 1 63 ? -4.648 -4.551 -5.23 1 96.12 63 PRO B O 1
ATOM 1657 N N . PRO B 1 64 ? -2.943 -5.91 -4.555 1 95.31 64 PRO B N 1
ATOM 1658 C CA . PRO B 1 64 ? -2.914 -5.344 -3.203 1 95.31 64 PRO B CA 1
ATOM 1659 C C . PRO B 1 64 ? -2.723 -3.83 -3.201 1 95.31 64 PRO B C 1
ATOM 1661 O O . PRO B 1 64 ? -3.256 -3.139 -2.33 1 95.31 64 PRO B O 1
ATOM 1664 N N . VAL B 1 65 ? -1.997 -3.309 -4.105 1 93.12 65 VAL B N 1
ATOM 1665 C CA . VAL B 1 65 ? -1.664 -1.889 -4.113 1 93.12 65 VAL B CA 1
ATOM 1666 C C . VAL B 1 65 ? -2.934 -1.062 -4.301 1 93.12 65 VAL B C 1
ATOM 1668 O O . VAL B 1 65 ? -3.055 0.037 -3.754 1 93.12 65 VAL B O 1
ATOM 1671 N N . LEU B 1 66 ? -3.873 -1.519 -5.074 1 93.56 66 LEU B N 1
ATOM 1672 C CA . LEU B 1 66 ? -5.117 -0.787 -5.293 1 93.56 66 LEU B CA 1
ATOM 1673 C C . LEU B 1 66 ? -5.941 -0.718 -4.012 1 93.56 66 LEU B C 1
ATOM 1675 O O . LEU B 1 66 ? -6.488 0.334 -3.678 1 93.56 66 LEU B O 1
ATOM 1679 N N . LEU B 1 67 ? -6.035 -1.8 -3.348 1 95.25 67 LEU B N 1
ATOM 1680 C CA . LEU B 1 67 ? -6.75 -1.821 -2.074 1 95.25 67 LEU B CA 1
ATOM 1681 C C . LEU B 1 67 ? -6.078 -0.899 -1.062 1 95.25 67 LEU B C 1
ATOM 1683 O O . LEU B 1 67 ? -6.754 -0.145 -0.36 1 95.25 67 LEU B O 1
ATOM 1687 N N . THR B 1 68 ? -4.77 -0.979 -1.043 1 95.56 68 THR B N 1
ATOM 1688 C CA . THR B 1 68 ? -3.992 -0.089 -0.188 1 95.56 68 THR B CA 1
ATOM 1689 C C . THR B 1 68 ? -4.23 1.37 -0.566 1 95.56 68 THR B C 1
ATOM 1691 O O . THR B 1 68 ? -4.316 2.236 0.305 1 95.56 68 THR B O 1
ATOM 1694 N N . GLY B 1 69 ? -4.293 1.621 -1.863 1 93.69 69 GLY B N 1
ATOM 1695 C CA . GLY B 1 69 ? -4.57 2.965 -2.346 1 93.69 69 GLY B CA 1
ATOM 1696 C C . GLY B 1 69 ? -5.898 3.512 -1.86 1 93.69 69 GLY B C 1
ATOM 1697 O O . GLY B 1 69 ? -5.996 4.684 -1.492 1 93.69 69 GLY B O 1
ATOM 1698 N N . ILE B 1 70 ? -6.898 2.711 -1.883 1 94.88 70 ILE B N 1
ATOM 1699 C CA . ILE B 1 70 ? -8.211 3.117 -1.402 1 94.88 70 ILE B CA 1
ATOM 1700 C C . ILE B 1 70 ? -8.133 3.492 0.076 1 94.88 70 ILE B C 1
ATOM 1702 O O . ILE B 1 70 ? -8.656 4.527 0.491 1 94.88 70 ILE B O 1
ATOM 1706 N N . ILE B 1 71 ? -7.418 2.699 0.839 1 97.62 71 ILE B N 1
ATOM 1707 C CA . ILE B 1 71 ? -7.285 2.93 2.273 1 97.62 71 ILE B CA 1
ATOM 1708 C C . ILE B 1 71 ? -6.539 4.238 2.52 1 97.62 71 ILE B C 1
ATOM 1710 O O . ILE B 1 71 ? -7.039 5.125 3.219 1 97.62 71 ILE B O 1
ATOM 1714 N N . THR B 1 72 ? -5.375 4.398 1.9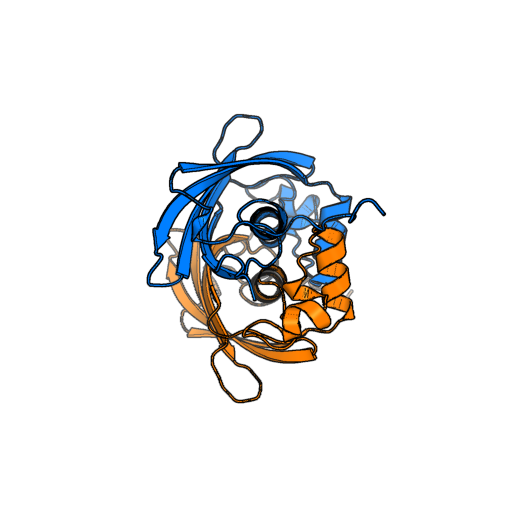25 1 97.31 72 THR B N 1
ATOM 1715 C CA . THR B 1 72 ? -4.543 5.555 2.225 1 97.31 72 THR B CA 1
ATOM 1716 C C . THR B 1 72 ? -5.168 6.832 1.668 1 97.31 72 THR B C 1
ATOM 1718 O O . THR B 1 72 ? -5.082 7.895 2.287 1 97.31 72 THR B O 1
ATOM 1721 N N . SER B 1 73 ? -5.828 6.711 0.517 1 95.62 73 SER B N 1
ATOM 1722 C CA . SER B 1 73 ? -6.477 7.902 -0.027 1 95.62 73 SER B CA 1
ATOM 1723 C C . SER B 1 73 ? -7.652 8.336 0.843 1 95.62 73 SER B C 1
ATOM 1725 O O . SER B 1 73 ? -7.926 9.531 0.972 1 95.62 73 SER B O 1
ATOM 1727 N N . SER B 1 74 ? -8.398 7.375 1.399 1 97.38 74 SER B N 1
ATOM 1728 C CA . SER B 1 74 ? -9.5 7.719 2.293 1 97.38 74 SER B CA 1
ATOM 1729 C C . SER B 1 74 ? -9 8.477 3.52 1 97.38 74 SER B C 1
ATOM 1731 O O . SER B 1 74 ? -9.633 9.438 3.959 1 97.38 74 SER B O 1
ATOM 1733 N N . ILE B 1 75 ? -7.895 8.047 4.016 1 98 75 ILE B N 1
ATOM 1734 C CA . ILE B 1 75 ? -7.277 8.703 5.164 1 98 75 ILE B CA 1
ATOM 1735 C C . ILE B 1 75 ? -6.828 10.109 4.777 1 98 75 ILE B C 1
ATOM 1737 O O . ILE B 1 75 ? -7.094 11.078 5.496 1 98 75 ILE B O 1
ATOM 1741 N N . SER B 1 76 ? -6.199 10.195 3.693 1 96.56 76 SER B N 1
ATOM 1742 C CA . SER B 1 76 ? -5.664 11.438 3.158 1 96.56 76 SER B CA 1
ATOM 1743 C C . SER B 1 76 ? -6.773 12.445 2.867 1 96.56 76 SER B C 1
ATOM 1745 O O . SER B 1 76 ? -6.578 13.656 3.006 1 96.56 76 SER B O 1
ATOM 1747 N N . LYS B 1 77 ? -7.938 11.953 2.498 1 95.88 77 LYS B N 1
ATOM 1748 C CA . LYS B 1 77 ? -9.008 12.828 2.016 1 95.88 77 LYS B CA 1
ATOM 1749 C C . LYS B 1 77 ? -10 13.141 3.127 1 95.88 77 LYS B C 1
ATOM 1751 O O . LYS B 1 77 ? -10.602 14.219 3.146 1 95.88 77 LYS B O 1
ATOM 1756 N N . VAL B 1 78 ? -10.211 12.219 3.998 1 96.94 78 VAL B N 1
ATOM 1757 C CA . VAL B 1 78 ? -11.422 12.359 4.801 1 96.94 78 VAL B CA 1
ATOM 1758 C C . VAL B 1 78 ? -11.07 12.234 6.285 1 96.94 78 VAL B C 1
ATOM 1760 O O . VAL B 1 78 ? -11.383 13.125 7.078 1 96.94 78 VAL B O 1
ATOM 1763 N N . LEU B 1 79 ? -10.406 11.195 6.734 1 97.69 79 LEU B N 1
ATOM 1764 C CA . LEU B 1 79 ? -10.125 10.945 8.148 1 97.69 79 LEU B CA 1
ATOM 1765 C C . LEU B 1 79 ? -8.688 10.484 8.336 1 97.69 79 LEU B C 1
ATOM 1767 O O . LEU B 1 79 ? -8.359 9.32 8.07 1 97.69 79 LEU B O 1
ATOM 1771 N N . PRO B 1 80 ? -7.781 11.414 8.828 1 98 80 PRO B N 1
ATOM 1772 C CA . PRO B 1 80 ? -8.047 12.766 9.32 1 98 80 PRO B CA 1
ATOM 1773 C C . PRO B 1 80 ? -8.328 13.758 8.195 1 98 80 PRO B C 1
ATOM 1775 O O . PRO B 1 80 ? -8.961 14.797 8.422 1 98 80 PRO B O 1
ATOM 1778 N N . GLY B 1 81 ? -7.785 13.477 6.992 1 97.38 81 GLY B N 1
ATOM 1779 C CA . GLY B 1 81 ? -8.031 14.391 5.887 1 97.38 81 GLY B CA 1
ATOM 1780 C C . GLY B 1 81 ? -6.77 15.062 5.379 1 97.38 81 GLY B C 1
ATOM 1781 O O . GLY B 1 81 ? -5.656 14.641 5.715 1 97.38 81 GLY B O 1
ATOM 1782 N N . PRO B 1 82 ? -6.926 16.109 4.539 1 96.5 82 PRO B N 1
ATOM 1783 C CA . PRO B 1 82 ? -5.789 16.766 3.885 1 96.5 82 PRO B CA 1
ATOM 1784 C C . PRO B 1 82 ? -4.711 17.203 4.871 1 96.5 82 PRO B C 1
ATOM 1786 O O . PRO B 1 82 ? -5.027 17.781 5.914 1 96.5 82 PRO B O 1
ATOM 1789 N N . GLY B 1 83 ? -3.496 16.859 4.504 1 96.69 83 GLY B N 1
ATOM 1790 C CA . GLY B 1 83 ? -2.359 17.156 5.359 1 96.69 83 GLY B CA 1
ATOM 1791 C C . GLY B 1 83 ? -1.913 15.969 6.195 1 96.69 83 GLY B C 1
ATOM 1792 O O . GLY B 1 83 ? -0.885 16.031 6.871 1 96.69 83 GLY B O 1
ATOM 1793 N N . SER B 1 84 ? -2.664 14.867 6.152 1 97.69 84 SER B N 1
ATOM 1794 C CA . SER B 1 84 ? -2.32 13.664 6.902 1 97.69 84 SER B CA 1
ATOM 1795 C C . SER B 1 84 ? -1.116 12.953 6.289 1 97.69 84 SER B C 1
ATOM 1797 O O . SER B 1 84 ? -0.944 12.953 5.07 1 97.69 84 SER B O 1
ATOM 1799 N N . ASP B 1 85 ? -0.34 12.328 7.152 1 98.25 85 ASP B N 1
ATOM 1800 C CA . ASP B 1 85 ? 0.835 11.57 6.73 1 98.25 85 ASP B CA 1
ATOM 1801 C C . ASP B 1 85 ? 0.833 10.172 7.336 1 98.25 85 ASP B C 1
ATOM 1803 O O . ASP B 1 85 ? 0.942 10.016 8.555 1 98.25 85 ASP B O 1
ATOM 1807 N N . VAL B 1 86 ? 0.759 9.156 6.516 1 98.69 86 VAL B N 1
ATOM 1808 C CA . VAL B 1 86 ? 0.788 7.773 6.977 1 98.69 86 VAL B CA 1
ATOM 1809 C C . VAL B 1 86 ? 2.219 7.379 7.336 1 98.69 86 VAL B C 1
ATOM 1811 O O . VAL B 1 86 ? 3.125 7.48 6.508 1 98.69 86 VAL B O 1
ATOM 1814 N N . VAL B 1 87 ? 2.385 6.875 8.57 1 98.44 87 VAL B N 1
ATOM 1815 C CA . VAL B 1 87 ? 3.748 6.566 8.992 1 98.44 87 VAL B CA 1
ATOM 1816 C C . VAL B 1 87 ? 3.912 5.059 9.148 1 98.44 87 VAL B C 1
ATOM 1818 O O . VAL B 1 87 ? 5.035 4.547 9.172 1 98.44 87 VAL B O 1
ATOM 1821 N N . ASN B 1 88 ? 2.814 4.371 9.391 1 98.81 88 ASN B N 1
ATOM 1822 C CA . ASN B 1 88 ? 2.805 2.912 9.43 1 98.81 88 ASN B CA 1
ATOM 1823 C C . ASN B 1 88 ? 1.537 2.346 8.789 1 98.81 88 ASN B C 1
ATOM 1825 O O . ASN B 1 88 ? 0.447 2.885 8.984 1 98.81 88 ASN B O 1
ATOM 1829 N N . LEU B 1 89 ? 1.704 1.304 8.047 1 98.88 89 LEU B N 1
ATOM 1830 C CA . LEU B 1 89 ? 0.59 0.616 7.402 1 98.88 89 LEU B CA 1
ATOM 1831 C C . LEU B 1 89 ? 0.779 -0.896 7.461 1 98.88 89 LEU B C 1
ATOM 1833 O O . LEU B 1 89 ? 1.73 -1.43 6.887 1 98.88 89 LEU B O 1
ATOM 1837 N N . SER B 1 90 ? -0.078 -1.582 8.164 1 98.88 90 SER B N 1
ATOM 1838 C CA . SER B 1 90 ? -0.095 -3.039 8.234 1 98.88 90 SER B CA 1
ATOM 1839 C C . SER B 1 90 ? -1.398 -3.604 7.68 1 98.88 90 SER B C 1
ATOM 1841 O O . SER B 1 90 ? -2.477 -3.33 8.211 1 98.88 90 SER B O 1
ATOM 1843 N N . THR B 1 91 ? -1.298 -4.395 6.664 1 98.81 91 THR B N 1
ATOM 1844 C CA . THR B 1 91 ? -2.486 -4.879 5.969 1 98.81 91 THR B CA 1
ATOM 1845 C C . THR B 1 91 ? -2.469 -6.402 5.863 1 98.81 91 THR B C 1
ATOM 1847 O O . THR B 1 91 ? -1.432 -6.996 5.562 1 98.81 91 THR B O 1
ATOM 1850 N N . ASN B 1 92 ? -3.582 -6.98 6.141 1 98.88 92 ASN B N 1
ATOM 1851 C CA . ASN B 1 92 ? -3.844 -8.398 5.922 1 98.88 92 ASN B CA 1
ATOM 1852 C C . ASN B 1 92 ? -4.867 -8.617 4.812 1 98.88 92 ASN B C 1
ATOM 1854 O O . ASN B 1 92 ? -6.027 -8.227 4.945 1 98.88 92 ASN B O 1
ATOM 1858 N N . PHE B 1 93 ? -4.402 -9.219 3.73 1 98.69 93 PHE B N 1
ATOM 1859 C CA . PHE B 1 93 ? -5.293 -9.57 2.633 1 98.69 93 PHE B CA 1
ATOM 1860 C C . PHE B 1 93 ? -5.879 -10.961 2.836 1 98.69 93 PHE B C 1
ATOM 1862 O O . PHE B 1 93 ? -5.238 -11.961 2.506 1 98.69 93 PHE B O 1
ATOM 1869 N N . ILE B 1 94 ? -7.082 -11.023 3.234 1 98.5 94 ILE B N 1
ATOM 1870 C CA . ILE B 1 94 ? -7.676 -12.234 3.793 1 98.5 94 ILE B CA 1
ATOM 1871 C C . ILE B 1 94 ? -8.273 -13.078 2.674 1 98.5 94 ILE B C 1
ATOM 1873 O O . ILE B 1 94 ? -7.961 -14.266 2.543 1 98.5 94 ILE B O 1
ATOM 1877 N N . LEU B 1 95 ? -9.195 -12.562 1.91 1 98.12 95 LEU B N 1
ATOM 1878 C CA . LEU B 1 95 ? -9.812 -13.195 0.748 1 98.12 95 LEU B CA 1
ATOM 1879 C C . LEU B 1 95 ? -9.555 -12.375 -0.514 1 98.12 95 LEU B C 1
ATOM 1881 O O . LEU B 1 95 ? -9.414 -11.148 -0.447 1 98.12 95 LEU B O 1
ATOM 1885 N N . PRO B 1 96 ? -9.453 -13.055 -1.622 1 97.75 96 PRO B N 1
ATOM 1886 C CA . PRO B 1 96 ? -9.266 -12.289 -2.854 1 97.75 96 PRO B CA 1
ATOM 1887 C C . PRO B 1 96 ? -10.445 -11.359 -3.154 1 97.75 96 PRO B C 1
ATOM 1889 O O . PRO B 1 96 ? -11.594 -11.703 -2.873 1 97.75 96 PRO B O 1
ATOM 1892 N N . VAL B 1 97 ? -10.125 -10.203 -3.639 1 97.38 97 VAL B N 1
ATOM 1893 C CA . VAL B 1 97 ? -11.117 -9.305 -4.219 1 97.38 97 VAL B CA 1
ATOM 1894 C C . VAL B 1 97 ? -11.094 -9.414 -5.742 1 97.38 97 VAL B C 1
ATOM 1896 O O . VAL B 1 97 ? -10.016 -9.391 -6.355 1 97.38 97 VAL B O 1
ATOM 1899 N N . TYR B 1 98 ? -12.242 -9.547 -6.363 1 96.12 98 TYR B N 1
ATOM 1900 C CA . TYR B 1 98 ? -12.32 -9.758 -7.805 1 96.12 98 TYR B CA 1
ATOM 1901 C C . TYR B 1 98 ? -12.68 -8.461 -8.523 1 96.12 98 TYR B C 1
ATOM 1903 O O . TYR B 1 98 ? -13.141 -7.508 -7.902 1 96.12 98 TYR B O 1
ATOM 1911 N N . HIS B 1 99 ? -12.312 -8.438 -9.789 1 94.56 99 HIS B N 1
ATOM 1912 C CA . HIS B 1 99 ? -12.656 -7.281 -10.602 1 94.56 99 HIS B CA 1
ATOM 1913 C C . HIS B 1 99 ? -14.141 -6.953 -10.492 1 94.56 99 HIS B C 1
ATOM 1915 O O . HIS B 1 99 ? -14.984 -7.855 -10.469 1 94.56 99 HIS B O 1
ATOM 1921 N N . ASP B 1 100 ? -14.492 -5.645 -10.422 1 93.25 100 ASP B N 1
ATOM 1922 C CA . ASP B 1 100 ? -15.844 -5.086 -10.414 1 93.25 100 ASP B CA 1
ATOM 1923 C C . ASP B 1 100 ? -16.578 -5.465 -9.133 1 93.25 100 ASP B C 1
ATOM 1925 O O . ASP B 1 100 ? -17.797 -5.309 -9.055 1 93.25 100 ASP B O 1
ATOM 1929 N N . GLU B 1 101 ? -15.859 -6.012 -8.234 1 94.06 101 GLU B N 1
ATOM 1930 C CA . GLU B 1 101 ? -16.469 -6.32 -6.945 1 94.06 101 GLU B CA 1
ATOM 1931 C C . GLU B 1 101 ? -16.547 -5.082 -6.059 1 94.06 101 GLU B C 1
ATOM 1933 O O . GLU B 1 101 ? -15.625 -4.266 -6.035 1 94.06 101 GLU B O 1
ATOM 1938 N N . MET B 1 102 ? -17.672 -4.969 -5.371 1 96.19 102 MET B N 1
ATOM 1939 C CA . MET B 1 102 ? -17.844 -3.879 -4.414 1 96.19 102 MET B CA 1
ATOM 1940 C C . MET B 1 102 ? -17.266 -4.254 -3.057 1 96.19 102 MET B C 1
ATOM 1942 O O . MET B 1 102 ? -17.516 -5.348 -2.547 1 96.19 102 MET B O 1
ATOM 1946 N N . VAL B 1 103 ? -16.484 -3.395 -2.48 1 97.62 103 VAL B N 1
ATOM 1947 C CA . VAL B 1 103 ? -15.922 -3.588 -1.145 1 97.62 103 VAL B CA 1
ATOM 1948 C C . VAL B 1 103 ? -16.266 -2.383 -0.267 1 97.62 103 VAL B C 1
ATOM 1950 O O . VAL B 1 103 ? -16.125 -1.236 -0.698 1 97.62 103 VAL B O 1
ATOM 1953 N N . THR B 1 104 ? -16.75 -2.633 0.905 1 98.62 104 THR B N 1
ATOM 1954 C CA . THR B 1 104 ? -17 -1.596 1.901 1 98.62 104 THR B CA 1
ATOM 1955 C C . THR B 1 104 ? -15.891 -1.582 2.951 1 98.62 104 THR B C 1
ATOM 1957 O O . THR B 1 104 ? -15.648 -2.59 3.619 1 98.62 104 THR B O 1
ATOM 1960 N N . PHE B 1 105 ? -15.234 -0.456 3.086 1 98.75 105 PHE B N 1
ATOM 1961 C CA . PHE B 1 105 ? -14.172 -0.258 4.066 1 98.75 105 PHE B CA 1
ATOM 1962 C C . PHE B 1 105 ? -14.68 0.528 5.27 1 98.75 105 PHE B C 1
ATOM 1964 O O . PHE B 1 105 ? -15.227 1.622 5.113 1 98.75 105 PHE B O 1
ATOM 1971 N N . SER B 1 106 ? -14.484 0.003 6.414 1 98.94 106 SER B N 1
ATOM 1972 C CA . SER B 1 106 ? -14.836 0.679 7.66 1 98.94 106 SER B CA 1
ATOM 1973 C C . SER B 1 106 ? -13.586 1.101 8.422 1 98.94 106 SER B C 1
ATOM 1975 O O . SER B 1 106 ? -12.75 0.263 8.773 1 98.94 106 SER B O 1
ATOM 1977 N N . PHE B 1 107 ? -13.484 2.344 8.641 1 98.94 107 PHE B N 1
ATOM 1978 C CA . PHE B 1 107 ? -12.367 2.93 9.383 1 98.94 107 PHE B CA 1
ATOM 1979 C C . PHE B 1 107 ? -12.805 3.328 10.789 1 98.94 107 PHE B C 1
ATOM 1981 O O . PHE B 1 107 ? -13.898 3.848 10.977 1 98.94 107 PHE B O 1
ATOM 1988 N N . GLU B 1 108 ? -11.898 3.084 11.75 1 98.94 108 GLU B N 1
ATOM 1989 C CA . GLU B 1 108 ? -12.164 3.551 13.109 1 98.94 108 GLU B CA 1
ATOM 1990 C C . GLU B 1 108 ? -10.875 3.98 13.805 1 98.94 108 GLU B C 1
ATOM 1992 O O . GLU B 1 108 ? -9.875 3.25 13.789 1 98.94 108 GLU B O 1
ATOM 1997 N N . VAL B 1 109 ? -10.898 5.184 14.383 1 98.94 109 VAL B N 1
ATOM 1998 C CA . VAL B 1 109 ? -9.789 5.605 15.227 1 98.94 109 VAL B CA 1
ATOM 1999 C C . VAL B 1 109 ? -9.805 4.816 16.531 1 98.94 109 VAL B C 1
ATOM 2001 O O . VAL B 1 109 ? -10.742 4.93 17.328 1 98.94 109 VAL B O 1
ATOM 2004 N N . ILE B 1 110 ? -8.758 4.098 16.797 1 98.94 110 ILE B N 1
ATOM 2005 C CA . ILE B 1 110 ? -8.789 3.227 17.969 1 98.94 110 ILE B CA 1
ATOM 2006 C C . ILE B 1 110 ? -7.816 3.746 19.016 1 98.94 110 ILE B C 1
ATOM 2008 O O . ILE B 1 110 ? -7.848 3.311 20.172 1 98.94 110 ILE B O 1
ATOM 2012 N N . LYS B 1 111 ? -6.957 4.605 18.672 1 98.94 111 LYS B N 1
ATOM 2013 C CA . LYS B 1 111 ? -6.012 5.184 19.609 1 98.94 111 LYS B CA 1
ATOM 2014 C C . LYS B 1 111 ? -5.586 6.582 19.188 1 98.94 111 LYS B C 1
ATOM 2016 O O . LYS B 1 111 ? -5.324 6.824 18 1 98.94 111 LYS B O 1
ATOM 2021 N N . VAL B 1 112 ? -5.562 7.504 20.078 1 98.81 112 VAL B N 1
ATOM 2022 C CA . VAL B 1 112 ? -4.996 8.836 19.906 1 98.81 112 VAL B CA 1
ATOM 2023 C C . VAL B 1 112 ? -3.793 9.016 20.828 1 98.81 112 VAL B C 1
ATOM 2025 O O . VAL B 1 112 ? -3.928 8.961 22.062 1 98.81 112 VAL B O 1
ATOM 2028 N N . ASP B 1 113 ? -2.678 9.156 20.266 1 98.62 113 ASP B N 1
ATOM 2029 C CA . ASP B 1 113 ? -1.458 9.406 21.031 1 98.62 113 ASP B CA 1
ATOM 2030 C C . ASP B 1 113 ? -0.988 10.852 20.859 1 98.62 113 ASP B C 1
ATOM 2032 O O . ASP B 1 113 ? -0.163 11.141 19.984 1 98.62 113 ASP B O 1
ATOM 2036 N N . SER B 1 114 ? -1.412 11.711 21.672 1 96.75 114 SER B N 1
ATOM 2037 C CA . SER B 1 114 ? -1.132 13.141 21.547 1 96.75 114 SER B CA 1
ATOM 2038 C C . SER B 1 114 ? 0.351 13.43 21.75 1 96.75 114 SER B C 1
ATOM 2040 O O . SER B 1 114 ? 0.901 14.344 21.125 1 96.75 114 SER B O 1
ATOM 2042 N N . MET B 1 115 ? 0.95 12.711 22.656 1 96.94 115 MET B N 1
ATOM 2043 C CA . MET B 1 115 ? 2.369 12.914 22.922 1 96.94 115 MET B CA 1
ATOM 2044 C C . MET B 1 115 ? 3.211 12.633 21.688 1 96.94 115 MET B C 1
ATOM 2046 O O . MET B 1 115 ? 4.086 13.422 21.328 1 96.94 115 MET B O 1
ATOM 2050 N N . LYS B 1 116 ? 2.863 11.516 21 1 97 116 LYS B N 1
ATOM 2051 C CA . LYS B 1 116 ? 3.604 11.141 19.797 1 97 116 LYS B CA 1
ATOM 2052 C C . LYS B 1 116 ? 3.033 11.836 18.562 1 97 116 LYS B C 1
ATOM 2054 O O . LYS B 1 116 ? 3.607 11.75 17.484 1 97 116 LYS B O 1
ATOM 2059 N N . GLU B 1 117 ? 1.936 12.461 18.719 1 97.5 117 GLU B N 1
ATOM 2060 C CA . GLU B 1 117 ? 1.249 13.203 17.656 1 97.5 117 GLU B CA 1
ATOM 2061 C 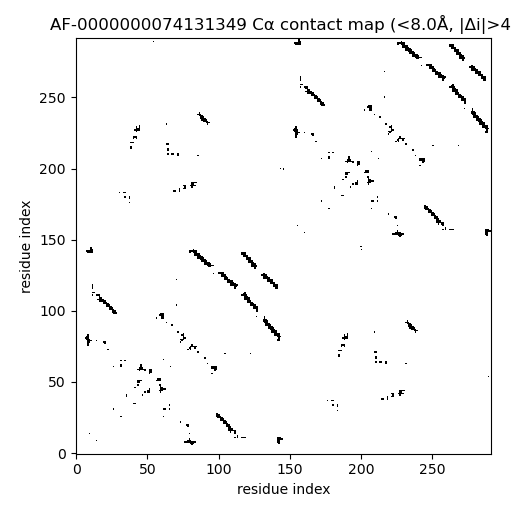C . GLU B 1 117 ? 0.861 12.281 16.5 1 97.5 117 GLU B C 1
ATOM 2063 O O . GLU B 1 117 ? 1.067 12.617 15.336 1 97.5 117 GLU B O 1
ATOM 2068 N N . VAL B 1 118 ? 0.343 11.094 16.875 1 98.75 118 VAL B N 1
ATOM 2069 C CA . VAL B 1 118 ? -0.174 10.164 15.891 1 98.75 118 VAL B CA 1
ATOM 2070 C C . VAL B 1 118 ? -1.5 9.578 16.375 1 98.75 118 VAL B C 1
ATOM 2072 O O . VAL B 1 118 ? -1.804 9.609 17.562 1 98.75 118 VAL B O 1
ATOM 2075 N N . ILE B 1 119 ? -2.229 9.094 15.445 1 98.94 119 ILE B N 1
ATOM 2076 C CA . ILE B 1 119 ? -3.418 8.305 15.742 1 98.94 119 ILE B CA 1
ATOM 2077 C C . ILE B 1 119 ? -3.307 6.938 15.07 1 98.94 119 ILE B C 1
ATOM 2079 O O . ILE B 1 119 ? -2.574 6.777 14.094 1 98.94 119 ILE B O 1
ATOM 2083 N N . THR B 1 120 ? -4.004 5.941 15.648 1 98.94 120 THR B N 1
ATOM 2084 C CA . THR B 1 120 ? -4.094 4.609 15.062 1 98.94 120 THR B CA 1
ATOM 2085 C C . THR B 1 120 ? -5.5 4.352 14.523 1 98.94 120 THR B C 1
ATOM 2087 O O . THR B 1 120 ? -6.484 4.516 15.25 1 98.94 120 THR B O 1
ATOM 2090 N N . ILE B 1 121 ? -5.57 4 13.305 1 98.94 121 ILE B N 1
ATOM 2091 C CA . ILE B 1 121 ? -6.84 3.711 12.656 1 98.94 121 ILE B CA 1
ATOM 2092 C C . ILE B 1 121 ? -6.91 2.229 12.297 1 98.94 121 ILE B C 1
ATOM 2094 O O . ILE B 1 121 ? -5.984 1.688 11.68 1 98.94 121 ILE B O 1
ATOM 2098 N N . SER B 1 122 ? -7.977 1.581 12.727 1 98.94 122 SER B N 1
ATOM 2099 C CA . SER B 1 122 ? -8.289 0.23 12.273 1 98.94 122 SER B CA 1
ATOM 2100 C C . SER B 1 122 ? -9.203 0.255 11.055 1 98.94 122 SER B C 1
ATOM 2102 O O . SER B 1 122 ? -10.133 1.061 10.984 1 98.94 122 SER B O 1
ATOM 2104 N N . VAL B 1 123 ? -8.945 -0.566 10.062 1 98.94 123 VAL B N 1
ATOM 2105 C CA . VAL B 1 123 ? -9.734 -0.643 8.836 1 98.94 123 VAL B CA 1
ATOM 2106 C C . VAL B 1 123 ? -10.172 -2.086 8.594 1 98.94 123 VAL B C 1
ATOM 2108 O O . VAL B 1 123 ? -9.367 -3.012 8.703 1 98.94 123 VAL B O 1
ATOM 2111 N N . GLU B 1 124 ? -11.406 -2.258 8.305 1 98.88 124 GLU B N 1
ATOM 2112 C CA . GLU B 1 124 ? -11.945 -3.547 7.883 1 98.88 124 GLU B CA 1
ATOM 2113 C C . GLU B 1 124 ? -12.688 -3.428 6.555 1 98.88 124 GLU B C 1
ATOM 2115 O O . GLU B 1 124 ? -13.516 -2.531 6.379 1 98.88 124 GLU B O 1
ATOM 2120 N N . GLY B 1 125 ? -12.344 -4.27 5.621 1 98.69 125 GLY B N 1
ATOM 2121 C CA . GLY B 1 125 ? -13.031 -4.328 4.34 1 98.69 125 GLY B CA 1
ATOM 2122 C C . GLY B 1 125 ? -13.891 -5.57 4.18 1 98.69 125 GLY B C 1
ATOM 2123 O O . GLY B 1 125 ? -13.445 -6.68 4.484 1 98.69 125 GLY B O 1
ATOM 2124 N N . GLU B 1 126 ? -15.102 -5.371 3.727 1 98.69 126 GLU B N 1
ATOM 2125 C CA . GLU B 1 126 ? -16.031 -6.477 3.482 1 98.69 126 GLU B CA 1
ATOM 2126 C C . GLU B 1 126 ? -16.562 -6.441 2.053 1 98.69 126 GLU B C 1
ATOM 2128 O O . GLU B 1 126 ? -16.812 -5.367 1.506 1 98.69 126 GLU B O 1
ATOM 2133 N N . ASN B 1 127 ? -16.719 -7.656 1.46 1 97.5 127 ASN B N 1
ATOM 2134 C CA . ASN B 1 127 ? -17.328 -7.727 0.139 1 97.5 127 ASN B CA 1
ATOM 2135 C C . ASN B 1 127 ? -18.859 -7.703 0.228 1 97.5 127 ASN B C 1
ATOM 2137 O O . ASN B 1 127 ? -19.406 -7.469 1.3 1 97.5 127 ASN B O 1
ATOM 2141 N N . GLU B 1 128 ? -19.5 -7.887 -0.886 1 95.5 128 GLU B N 1
ATOM 2142 C CA . GLU B 1 128 ? -20.953 -7.773 -0.964 1 95.5 128 GLU B CA 1
ATOM 2143 C C . GLU B 1 128 ? -21.641 -8.891 -0.177 1 95.5 128 GLU B C 1
ATOM 2145 O O . GLU B 1 128 ? -22.781 -8.734 0.273 1 95.5 128 GLU B O 1
ATOM 2150 N N . ASP B 1 129 ? -20.969 -9.977 0.001 1 96.38 129 ASP B N 1
ATOM 2151 C CA . ASP B 1 129 ? -21.516 -11.117 0.725 1 96.38 129 ASP B CA 1
ATOM 2152 C C . ASP B 1 129 ? -21.297 -10.969 2.229 1 96.38 129 ASP B C 1
ATOM 2154 O O . ASP B 1 129 ? -21.703 -11.836 3.008 1 96.38 129 ASP B O 1
ATOM 2158 N N . GLY B 1 130 ? -20.594 -9.969 2.613 1 97.19 130 GLY B N 1
ATOM 2159 C CA . GLY B 1 130 ? -20.344 -9.734 4.027 1 97.19 130 GLY B CA 1
ATOM 2160 C C . GLY B 1 130 ? -19.094 -10.43 4.531 1 97.19 130 GLY B C 1
ATOM 2161 O O . GLY B 1 130 ? -18.828 -10.445 5.738 1 97.19 130 GLY B O 1
ATOM 2162 N N . ASP B 1 131 ? -18.328 -11.039 3.625 1 98.25 131 ASP B N 1
ATOM 2163 C CA . ASP B 1 131 ? -17.078 -11.664 4.008 1 98.25 131 ASP B CA 1
ATOM 2164 C C . ASP B 1 131 ? -15.977 -10.625 4.191 1 98.25 131 ASP B C 1
ATOM 2166 O O . ASP B 1 131 ? -15.875 -9.672 3.412 1 98.25 131 ASP B O 1
ATOM 2170 N N . ARG B 1 132 ? -15.195 -10.828 5.238 1 98.62 132 ARG B N 1
ATOM 2171 C CA . ARG B 1 132 ? -14.031 -9.969 5.441 1 98.62 132 ARG B CA 1
ATOM 2172 C C . ARG B 1 132 ? -12.945 -10.266 4.414 1 98.62 132 ARG B C 1
ATOM 2174 O O . ARG B 1 132 ? -12.484 -11.398 4.305 1 98.62 132 ARG B O 1
ATOM 2181 N N . VAL B 1 133 ? -12.523 -9.234 3.686 1 98.62 133 VAL B N 1
ATOM 2182 C CA . VAL B 1 133 ? -11.578 -9.492 2.605 1 98.62 133 VAL B CA 1
ATOM 2183 C C . VAL B 1 133 ? -10.227 -8.852 2.938 1 98.62 133 VAL B C 1
ATOM 2185 O O . VAL B 1 133 ? -9.195 -9.266 2.404 1 98.62 133 VAL B O 1
ATOM 2188 N N . ILE B 1 134 ? -10.234 -7.836 3.791 1 98.69 134 ILE B N 1
ATOM 2189 C CA . ILE B 1 134 ? -9 -7.137 4.129 1 98.69 134 ILE B CA 1
ATOM 2190 C C . ILE B 1 134 ? -9.117 -6.531 5.527 1 98.69 134 ILE B C 1
ATOM 2192 O O . ILE B 1 134 ? -10.188 -6.066 5.922 1 98.69 134 ILE B O 1
ATOM 2196 N N . ASP B 1 135 ? -8.055 -6.531 6.293 1 98.75 135 ASP B N 1
ATOM 2197 C CA . ASP B 1 135 ? -7.883 -5.77 7.527 1 98.75 135 ASP B CA 1
ATOM 2198 C C . ASP B 1 135 ? -6.582 -4.969 7.5 1 98.75 135 ASP B C 1
ATOM 2200 O O . ASP B 1 135 ? -5.594 -5.402 6.906 1 98.75 135 ASP B O 1
ATOM 2204 N N . ALA B 1 136 ? -6.648 -3.844 8.188 1 98.94 136 ALA B N 1
ATOM 2205 C CA . ALA B 1 136 ? -5.434 -3.039 8.234 1 98.94 136 ALA B CA 1
ATOM 2206 C C . ALA B 1 136 ? -5.387 -2.188 9.5 1 98.94 136 ALA B C 1
ATOM 2208 O O . ALA B 1 136 ? -6.43 -1.89 10.094 1 98.94 136 ALA B O 1
ATOM 2209 N N . VAL B 1 137 ? -4.23 -1.907 9.953 1 98.94 137 VAL B N 1
ATOM 2210 C CA . VAL B 1 137 ? -3.959 -0.899 10.977 1 98.94 137 VAL B CA 1
ATOM 2211 C C . VAL B 1 137 ? -3.021 0.166 10.414 1 98.94 137 VAL B C 1
ATOM 2213 O O . VAL B 1 137 ? -1.982 -0.157 9.828 1 98.94 137 VAL B O 1
ATOM 2216 N N . VAL B 1 138 ? -3.41 1.376 10.562 1 98.94 138 VAL B N 1
ATOM 2217 C CA . VAL B 1 138 ? -2.654 2.494 10.008 1 98.94 138 VAL B CA 1
ATOM 2218 C C . VAL B 1 138 ? -2.301 3.482 11.117 1 98.94 138 VAL B C 1
ATOM 2220 O O . VAL B 1 138 ? -3.162 3.869 11.906 1 98.94 138 VAL B O 1
ATOM 2223 N N . ILE B 1 139 ? -1.09 3.852 11.219 1 98.94 139 ILE B N 1
ATOM 2224 C CA . ILE B 1 139 ? -0.668 4.941 12.094 1 98.94 139 ILE B CA 1
ATOM 2225 C C . ILE B 1 139 ? -0.443 6.207 11.266 1 98.94 139 ILE B C 1
ATOM 2227 O O . ILE B 1 139 ? 0.27 6.18 10.258 1 98.94 139 ILE B O 1
ATOM 2231 N N . VAL B 1 140 ? -1.023 7.262 11.688 1 98.88 140 VAL B N 1
ATOM 2232 C CA . VAL B 1 140 ? -1.11 8.461 10.867 1 98.88 140 VAL B CA 1
ATOM 2233 C C . VAL B 1 140 ? -0.732 9.688 11.688 1 98.88 140 VAL B C 1
ATOM 2235 O O . VAL B 1 140 ? -1.139 9.812 12.852 1 98.88 140 VAL B O 1
ATOM 2238 N N . LYS B 1 141 ? 0.056 10.578 11.141 1 98.56 141 LYS B N 1
ATOM 2239 C CA . LYS B 1 141 ? 0.229 11.93 11.656 1 98.56 141 LYS B CA 1
ATOM 2240 C C . LYS B 1 141 ? -0.848 12.867 11.109 1 98.56 141 LYS B C 1
ATOM 2242 O O . LYS B 1 141 ? -0.859 13.188 9.922 1 98.56 141 LYS B O 1
ATOM 2247 N N . PRO B 1 142 ? -1.736 13.297 11.969 1 98.31 142 PRO B N 1
ATOM 2248 C CA . PRO B 1 142 ? -2.721 14.273 11.492 1 98.31 142 PRO B CA 1
ATOM 2249 C C . PRO B 1 142 ? -2.096 15.625 11.156 1 98.31 142 PRO B C 1
ATOM 2251 O O . PRO B 1 142 ? -0.972 15.914 11.578 1 98.31 142 PRO B O 1
ATOM 2254 N N . PRO B 1 143 ? -2.861 16.391 10.352 1 96.25 143 PRO B N 1
ATOM 2255 C CA . PRO B 1 143 ? -2.314 17.719 10.008 1 96.25 143 PRO B CA 1
ATOM 2256 C C . PRO B 1 143 ? -2.156 18.625 11.219 1 96.25 143 PRO B C 1
ATOM 2258 O O . PRO B 1 143 ? -2.852 18.453 12.219 1 96.25 143 PRO B O 1
ATOM 2261 N N . LYS B 1 144 ? -1.19 19.5 11.047 1 92.12 144 LYS B N 1
ATOM 2262 C CA . LYS B 1 144 ? -0.949 20.516 12.062 1 92.12 144 LYS B CA 1
ATOM 2263 C C . LYS B 1 144 ? -1.321 21.906 11.555 1 92.12 144 LYS B C 1
ATOM 2265 O O . LYS B 1 144 ? -1.393 22.125 10.344 1 92.12 144 LYS B O 1
ATOM 2270 N N . ILE B 1 145 ? -1.687 22.719 12.422 1 83.25 145 ILE B N 1
ATOM 2271 C CA . ILE B 1 145 ? -1.956 24.109 12.07 1 83.25 145 ILE B CA 1
ATOM 2272 C C . ILE B 1 145 ? -0.679 24.938 12.211 1 83.25 145 ILE B C 1
ATOM 2274 O O . ILE B 1 145 ? 0.013 24.859 13.227 1 83.25 145 ILE B O 1
ATOM 2278 N N . PHE B 1 146 ? -0.279 25.516 11.086 1 77.69 146 PHE B N 1
ATOM 2279 C CA . PHE B 1 146 ? 0.889 26.391 11.148 1 77.69 146 PHE B CA 1
ATOM 2280 C C . PHE B 1 146 ? 0.495 27.844 10.891 1 77.69 146 PHE B C 1
ATOM 2282 O O . PHE B 1 146 ? -0.549 28.109 10.297 1 77.69 146 PHE B O 1
#

InterPro domains:
  IPR029069 HotDog domain superfamily [SSF54637] (6-144)
  IPR039569 FAS1-like, dehydratase domain region [PF13452] (23-135)
  IPR050965 UPF0336/Enoyl-CoA hydratase-related [PTHR43437] (16-140)

pLDDT: mean 93.04, std 12.42, range [28.77, 98.94]

Sequence (292 aa):
MSEDVHRRGKTIDEIKEGDSLTVTESISDRDLLLYLGITNDNNPLYIQHDYARDTEYQKPIVPPVLLTGIITSSISKVLPGPGSDVVNLSTNFILPVYHDEMVTFSFEVIKVDSMKEVITISVEGENEDGDRVIDAVVIVKPPKIFMSEDVHRRGKTIDEIKEGDSLTVTESISDRDLLLYLGITNDNNPLYIQHDYARDTEYQKPIVPPVLLTGIITSSISKVLPGPGSDVVNLSTNFILPVYHDEMVTFSFEVIKVDSMKEVITISVEGENEDGDRVIDAVVIVKPPKIF

Nearest PDB structures (foldseek):
  5cpg-assembly1_B  TM=9.238E-01  e=1.794E-14  Pseudomonas aeruginosa
  1iq6-assembly1_A  TM=9.511E-01  e=5.478E-14  Aeromonas caviae
  3k67-assembly1_A  TM=9.368E-01  e=7.620E-12  Archaeoglobus fulgidus
  3ir3-assembly1_A  TM=8.612E-01  e=3.904E-10  Homo sapiens
  2f41-assembly2_D  TM=8.262E-01  e=1.442E-05  Bacillus subtilis

Solvent-accessible surface area (backbone atoms only — not comparable to full-atom values): 15150 Å² total; per-residue (Å²): 131,80,72,82,66,75,74,70,24,39,30,68,89,72,58,53,66,64,47,68,50,76,48,75,47,63,49,40,67,67,60,48,52,51,52,28,59,75,54,69,43,79,32,38,42,52,70,30,52,75,59,12,43,68,43,97,67,48,40,32,33,58,56,66,54,59,58,49,32,53,53,54,30,46,28,25,62,59,60,45,3,28,46,39,43,76,38,30,43,35,37,38,49,68,40,89,48,46,66,62,39,47,36,39,35,39,37,31,28,73,40,71,37,73,91,79,50,32,34,34,33,40,35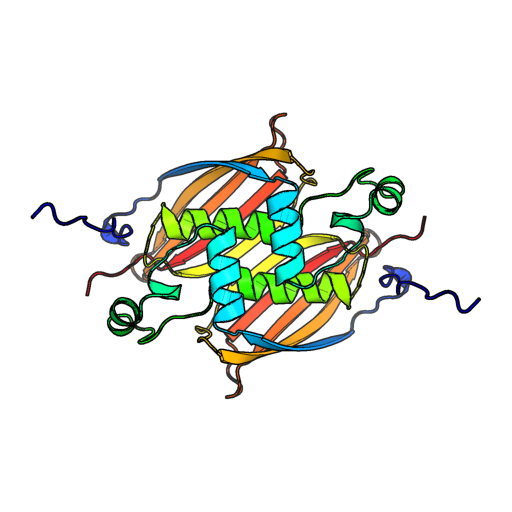,41,26,24,38,85,87,65,46,68,26,34,38,35,42,35,33,31,29,44,21,78,90,120,132,79,73,80,66,75,71,68,24,39,30,67,90,72,56,52,65,64,46,68,50,75,48,72,46,64,48,40,67,67,60,49,53,52,52,29,59,74,56,69,42,78,32,39,43,52,71,31,52,75,58,13,43,69,42,96,70,49,39,31,33,59,58,66,52,58,58,47,30,54,53,53,29,45,28,26,62,58,62,46,3,28,47,39,42,74,38,31,43,36,37,39,48,70,41,90,49,46,66,63,39,49,36,40,35,39,38,31,28,74,39,72,39,73,92,78,50,33,33,33,33,39,35,42,28,25,38,86,85,65,46,67,27,33,39,34,44,35,32,30,29,43,19,76,89,120

Radius of gyration: 19.07 Å; Cα contacts (8 Å, |Δi|>4): 676; chains: 2; bounding box: 44×62×56 Å

Organism: Ligilactobacillus salivarius (strain UCC118) (NCBI:txid362948)

Secondary structure (DSSP, 8-state):
-------PPPPGGG--TT-EEEEEEE--HHHHHHHHHHHT---HHHH-HHHHHTSTTSS-B--HHHHHHHHHHHHHHTSS-TT-EEEEEEEEE-SPPBTT-EEEEEEEEEEEETTTTEEEEEEEEE-TTS-EEEEEEEEEE-----/-------PPPPGGG--TT-EEEEEEE--HHHHHHHHHHHT---HHHH-HHHHHTSTTSS-B--HHHHHHHHHHHHHHTSS-TT-EEEEEEEEE-SPPBTT-EEEEEEEEEEEETTTTEEEEEEEEE-TTS-EEEEEEEEEE-----